Protein AF-A0A6J1W6B0-F1 (afdb_monomer_lite)

Sequence (214 aa):
LLCLLSGLITDTIGEVETYTDDLRSKFGPYTQELQERLVTEVSTLTGKLRNDMEETKGKLLQYSRDTQLVIDHNVDNVKSQFNLLLRKMKKRLNKDSEELRQKLRAYAEEMRTNAGEKVSSIRQNLEPYFSNVHEKGQQRIQALQQAIGEQSRMVHQQLSSRVQELQKQFQERLQEVKNAFDQAVDKLRQLVNPILEDIGVQAETGVEETNQEA

Secondary structure (DSSP, 8-state):
-HHHHHHHHHHHHHHHHHHHHHHHHHHTTT-HHHHHHHHHHHHHHHHHHHHHHHHHHHHHHHHHHHHHHHHHHHHHHHHHHHHHHHHHHHHHHHHHHHHHHHHHHHHHHHHHHHH-THHHHHHHHHHHHHHHHHHHHHHHHHHHHHHHHHHHHHHHHHHHHHHHHHHHHHHHHHHHHHHHHHHHHHHHHHHHHHHHHHHHHHHHHHHHHHHH--

Foldseek 3Di:
DVCVLVVLLVVLLVVLVVLLVVLLVVCVPPDPVVSVVSSVVSVVVSVVVSVVSVVVVVVLVVVLVVVVVVLVVVLVVVLVVLVVVLVVQLVCLVVVLVVVLVVLVVVLVVCCVPPNDVSVVVNVVCVVVSVVVSVVSVVVSVVVNVVSVVVSVVSVVVSVVVSVVVVVVSVVVSVVVSVVSVVVSVVVCVVVVVVVVVVVVVVVVVVVVVVVVD

InterPro domains:
  IPR000074 Apolipoprotein A/E [PF01442] (8-195)
  IPR050163 Apolipoprotein A1/A4/E [PTHR18976] (8-198)

pLDDT: mean 77.35, std 10.91, range [44.31, 93.69]

Organism: NCBI:txid8663

Structure (mmCIF, N/CA/C/O backbone):
data_AF-A0A6J1W6B0-F1
#
_entry.id   AF-A0A6J1W6B0-F1
#
loop_
_atom_site.group_PDB
_atom_site.id
_atom_site.type_symbol
_atom_site.label_atom_id
_atom_site.label_alt_id
_atom_site.label_comp_id
_atom_site.label_asym_id
_atom_site.label_entity_id
_atom_site.label_seq_id
_atom_site.pdbx_PDB_ins_code
_atom_site.Cartn_x
_atom_site.Cartn_y
_atom_site.Cartn_z
_atom_site.occupancy
_atom_site.B_iso_or_equiv
_atom_site.auth_seq_id
_atom_site.auth_comp_id
_atom_site.auth_asym_id
_atom_site.auth_atom_id
_atom_site.pdbx_PDB_model_num
ATOM 1 N N . LEU A 1 1 ? 4.947 -11.944 -10.096 1.00 58.91 1 LEU A N 1
ATOM 2 C CA . LEU A 1 1 ? 5.587 -10.612 -10.222 1.00 58.91 1 LEU A CA 1
ATOM 3 C C . LEU A 1 1 ? 7.004 -10.708 -10.781 1.00 58.91 1 LEU A C 1
ATOM 5 O O . LEU A 1 1 ? 7.215 -10.287 -11.906 1.00 58.91 1 LEU A O 1
ATOM 9 N N . LEU A 1 2 ? 7.945 -11.310 -10.042 1.00 66.44 2 LEU A N 1
ATOM 10 C CA . LEU A 1 2 ? 9.359 -11.425 -10.435 1.00 66.44 2 LEU A CA 1
ATOM 11 C C . LEU A 1 2 ? 9.553 -12.096 -11.802 1.00 66.44 2 LEU A C 1
ATOM 13 O O . LEU A 1 2 ? 10.259 -11.553 -12.644 1.00 66.44 2 LEU A O 1
ATOM 17 N N . CYS A 1 3 ? 8.864 -13.211 -12.056 1.00 69.81 3 CYS A N 1
ATOM 18 C CA . CYS A 1 3 ? 8.928 -13.908 -13.345 1.00 69.81 3 CYS A CA 1
ATOM 19 C C . CYS A 1 3 ? 8.335 -13.101 -14.506 1.00 69.81 3 CYS A C 1
ATOM 21 O O . CYS A 1 3 ? 8.812 -13.218 -15.621 1.00 69.81 3 CYS A O 1
ATOM 23 N N . LEU A 1 4 ? 7.324 -12.268 -14.243 1.00 71.19 4 LEU A N 1
ATOM 24 C CA . LEU A 1 4 ? 6.617 -11.503 -15.274 1.00 71.19 4 LEU A CA 1
ATOM 25 C C . LEU A 1 4 ? 7.475 -10.325 -15.752 1.00 71.19 4 LEU A C 1
ATOM 27 O O . LEU A 1 4 ? 7.652 -10.139 -16.947 1.00 71.19 4 LEU A O 1
ATOM 31 N N . LEU A 1 5 ? 8.084 -9.595 -14.810 1.00 71.81 5 LEU A N 1
ATOM 32 C CA . LEU A 1 5 ? 9.032 -8.523 -15.127 1.00 71.81 5 LEU A CA 1
ATOM 33 C C . LEU A 1 5 ? 10.323 -9.066 -15.744 1.00 71.81 5 LEU A C 1
ATOM 35 O O . LEU A 1 5 ? 10.833 -8.482 -16.689 1.00 71.81 5 LEU A O 1
ATOM 39 N N . SER A 1 6 ? 10.832 -10.195 -15.244 1.00 77.81 6 SER A N 1
ATOM 40 C CA . SER A 1 6 ? 12.036 -10.814 -15.815 1.00 77.81 6 SER A CA 1
ATOM 41 C C . SER A 1 6 ? 11.775 -11.373 -17.215 1.00 77.81 6 SER A C 1
ATOM 43 O O . SER A 1 6 ? 12.639 -11.247 -18.074 1.00 77.81 6 SER A O 1
ATOM 45 N N . GLY A 1 7 ? 10.585 -11.931 -17.467 1.00 80.00 7 GLY A N 1
ATOM 46 C CA . GLY A 1 7 ? 10.151 -12.340 -18.804 1.00 80.00 7 GLY A CA 1
ATOM 47 C C . GLY A 1 7 ? 10.105 -11.154 -19.763 1.00 80.00 7 GLY A C 1
ATOM 48 O O . GLY A 1 7 ? 10.752 -11.197 -20.793 1.00 80.00 7 GLY A O 1
ATOM 49 N N . LEU A 1 8 ? 9.478 -10.043 -19.365 1.00 73.25 8 LEU A N 1
ATOM 50 C CA . LEU A 1 8 ? 9.382 -8.852 -20.216 1.00 73.25 8 LEU A CA 1
ATOM 51 C C . LEU A 1 8 ? 10.750 -8.230 -20.548 1.00 73.25 8 LEU A C 1
ATOM 53 O O . LEU A 1 8 ? 10.975 -7.800 -21.676 1.00 73.25 8 LEU A O 1
ATOM 57 N N . ILE A 1 9 ? 11.669 -8.193 -19.576 1.00 77.12 9 ILE A N 1
ATOM 58 C CA . ILE A 1 9 ? 13.059 -7.763 -19.800 1.00 77.12 9 ILE A CA 1
ATOM 59 C C . ILE A 1 9 ? 13.757 -8.736 -20.754 1.00 77.12 9 ILE A C 1
ATOM 61 O O . ILE A 1 9 ? 14.428 -8.302 -21.684 1.00 77.12 9 ILE A O 1
ATOM 65 N N . THR A 1 10 ? 13.579 -10.044 -20.556 1.00 83.19 10 THR A N 1
ATOM 66 C CA . THR A 1 10 ? 14.165 -11.071 -21.430 1.00 83.19 10 THR A CA 1
ATOM 67 C C . THR A 1 10 ? 13.654 -10.936 -22.861 1.00 83.19 10 THR A C 1
ATOM 69 O O . THR A 1 10 ? 14.468 -10.921 -23.776 1.00 83.19 10 THR A O 1
ATOM 72 N N . ASP A 1 11 ? 12.347 -10.760 -23.049 1.00 77.56 11 ASP A N 1
ATOM 73 C CA . ASP A 1 11 ? 11.717 -10.602 -24.361 1.00 77.56 11 ASP A CA 1
ATOM 74 C C . ASP A 1 11 ? 12.210 -9.325 -25.053 1.00 77.56 11 ASP A C 1
ATOM 76 O O . ASP A 1 11 ? 12.654 -9.370 -26.198 1.00 77.56 11 ASP A O 1
ATOM 80 N N . THR A 1 12 ? 12.208 -8.196 -24.331 1.00 74.38 12 THR A N 1
ATOM 81 C CA . THR A 1 12 ? 12.655 -6.901 -24.869 1.00 74.38 12 THR A CA 1
ATOM 82 C C . THR A 1 12 ? 14.113 -6.967 -25.307 1.00 74.38 12 THR A C 1
ATOM 84 O O . THR A 1 12 ? 14.458 -6.487 -26.383 1.00 74.38 12 THR A O 1
ATOM 87 N N . ILE A 1 13 ? 14.987 -7.579 -24.500 1.00 80.12 13 ILE A N 1
ATOM 88 C CA . ILE A 1 13 ? 16.391 -7.687 -24.889 1.00 80.12 13 ILE A CA 1
ATOM 89 C C . ILE A 1 13 ? 16.613 -8.750 -25.976 1.00 80.12 13 ILE A C 1
ATOM 91 O O . ILE A 1 13 ? 17.444 -8.542 -26.853 1.00 80.12 13 ILE A O 1
ATOM 95 N N . GLY A 1 14 ? 15.868 -9.856 -25.973 1.00 77.31 14 GLY A N 1
ATOM 96 C CA . GLY A 1 14 ? 15.969 -10.874 -27.022 1.00 77.31 14 GLY A CA 1
ATOM 97 C C . GLY A 1 14 ? 15.610 -10.327 -28.406 1.00 77.31 14 GLY A C 1
ATOM 98 O O . GLY A 1 14 ? 16.260 -10.654 -29.399 1.00 77.31 14 GLY A O 1
ATOM 99 N N . GLU A 1 15 ? 14.627 -9.431 -28.482 1.00 72.19 15 GLU A N 1
ATOM 100 C CA . GLU A 1 15 ? 14.294 -8.726 -29.723 1.00 72.19 15 GLU A CA 1
ATOM 101 C C . GLU A 1 15 ? 15.417 -7.778 -30.155 1.00 72.19 15 GLU A C 1
ATOM 103 O O . GLU A 1 15 ? 15.843 -7.814 -31.308 1.00 72.19 15 GLU A O 1
ATOM 108 N N . VAL A 1 16 ? 15.970 -6.998 -29.220 1.00 72.00 16 VAL A N 1
ATOM 109 C CA . VAL A 1 16 ? 17.136 -6.129 -29.457 1.00 72.00 16 VAL A CA 1
ATOM 110 C C . VAL A 1 16 ? 18.343 -6.918 -29.991 1.00 72.00 16 VAL A C 1
ATOM 112 O O . VAL A 1 16 ? 19.005 -6.490 -30.942 1.00 72.00 16 VAL A O 1
ATOM 115 N N . GLU A 1 17 ? 18.621 -8.087 -29.415 1.00 75.88 17 GLU A N 1
ATOM 116 C CA . GLU A 1 17 ? 19.696 -8.986 -29.850 1.00 75.88 17 GLU A CA 1
ATOM 117 C C . GLU A 1 17 ? 19.422 -9.529 -31.264 1.00 75.88 17 GLU A C 1
ATOM 119 O O . GLU A 1 17 ? 20.293 -9.448 -32.130 1.00 75.88 17 GLU A O 1
ATOM 124 N N . THR A 1 18 ? 18.183 -9.941 -31.552 1.00 79.12 18 THR A N 1
ATOM 125 C CA . THR A 1 18 ? 17.764 -10.389 -32.895 1.00 79.12 18 THR A CA 1
ATOM 126 C C . THR A 1 18 ? 17.954 -9.292 -33.951 1.00 79.12 18 THR A C 1
ATOM 128 O O . THR A 1 18 ? 18.409 -9.560 -35.065 1.00 79.12 18 THR A O 1
ATOM 131 N N . TYR A 1 19 ? 17.651 -8.036 -33.613 1.00 66.75 19 TYR A N 1
ATOM 132 C CA . TYR A 1 19 ? 17.890 -6.903 -34.511 1.00 66.75 19 TYR A CA 1
ATOM 133 C C . TYR A 1 19 ? 19.378 -6.641 -34.744 1.00 66.75 19 TYR A C 1
ATOM 135 O O . TYR A 1 19 ? 19.779 -6.322 -35.864 1.00 66.75 19 TYR A O 1
ATOM 143 N N . THR A 1 20 ? 20.199 -6.797 -33.707 1.00 69.81 20 THR A N 1
ATOM 144 C CA . THR A 1 20 ? 21.658 -6.667 -33.813 1.00 69.81 20 THR A CA 1
ATOM 145 C C . THR A 1 20 ? 22.224 -7.693 -34.796 1.00 69.81 20 THR A C 1
ATOM 147 O O . THR A 1 20 ? 23.070 -7.353 -35.627 1.00 69.81 20 THR A O 1
ATOM 150 N N . ASP A 1 21 ? 21.707 -8.922 -34.761 1.00 75.19 21 ASP A N 1
ATOM 151 C CA . ASP A 1 21 ? 22.095 -9.992 -35.679 1.00 75.19 21 ASP A CA 1
ATOM 152 C C . ASP A 1 21 ? 21.640 -9.733 -37.129 1.00 75.19 21 ASP A C 1
ATOM 154 O O . ASP A 1 21 ? 22.422 -9.946 -38.060 1.00 75.19 21 ASP A O 1
ATOM 158 N N . ASP A 1 22 ? 20.428 -9.205 -37.351 1.00 72.12 22 ASP A N 1
ATOM 159 C CA . ASP A 1 22 ? 19.966 -8.816 -38.698 1.00 72.12 22 ASP A CA 1
ATOM 160 C C . ASP A 1 22 ? 20.831 -7.700 -39.300 1.00 72.12 22 ASP A C 1
ATOM 162 O O . ASP A 1 22 ? 21.234 -7.779 -40.465 1.00 72.12 22 ASP A O 1
ATOM 166 N N . LEU A 1 23 ? 21.171 -6.682 -38.501 1.00 69.62 23 LEU A N 1
ATOM 167 C CA . LEU A 1 23 ? 22.091 -5.628 -38.927 1.00 69.62 23 LEU A CA 1
ATOM 168 C C . LEU A 1 23 ? 23.453 -6.227 -39.283 1.00 69.62 23 LEU A C 1
ATOM 170 O O . LEU A 1 23 ? 23.964 -5.992 -40.379 1.00 69.62 23 LEU A O 1
ATOM 174 N N . ARG A 1 24 ? 24.011 -7.077 -38.414 1.00 70.38 24 ARG A N 1
ATOM 175 C CA . ARG A 1 24 ? 25.280 -7.763 -38.675 1.00 70.38 24 ARG A CA 1
ATOM 176 C C . ARG A 1 24 ? 25.256 -8.514 -40.006 1.00 70.38 24 ARG A C 1
ATOM 178 O O . ARG A 1 24 ? 26.213 -8.397 -40.769 1.00 70.38 24 ARG A O 1
ATOM 185 N N . SER A 1 25 ? 24.185 -9.246 -40.309 1.00 74.06 25 SER A N 1
ATOM 186 C CA . SER A 1 25 ? 24.068 -10.004 -41.559 1.00 74.06 25 SER A CA 1
ATOM 187 C C . SER A 1 25 ? 24.050 -9.107 -42.800 1.00 74.06 25 SER A C 1
ATOM 189 O O . SER A 1 25 ? 24.655 -9.462 -43.809 1.00 74.06 25 SER A O 1
ATOM 191 N N . LYS A 1 26 ? 23.375 -7.953 -42.746 1.00 67.38 26 LYS A N 1
ATOM 192 C CA . LYS A 1 26 ? 23.232 -7.044 -43.899 1.00 67.38 26 LYS A CA 1
ATOM 193 C C . LYS A 1 26 ? 24.498 -6.251 -44.216 1.00 67.38 26 LYS 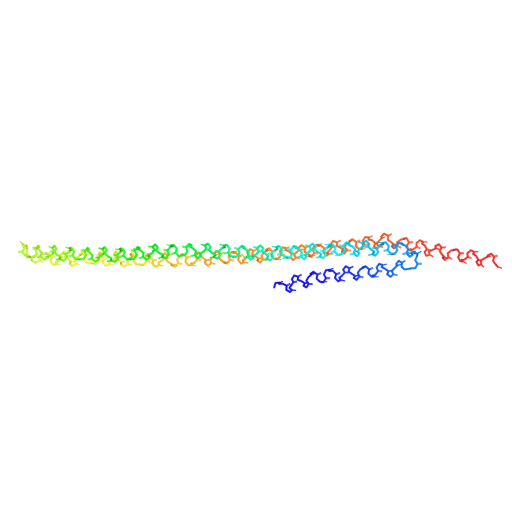A C 1
ATOM 195 O O . LYS A 1 26 ? 24.742 -5.943 -45.377 1.00 67.38 26 LYS A O 1
ATOM 200 N N . PHE A 1 27 ? 25.317 -5.955 -43.208 1.00 65.25 27 PHE A N 1
ATOM 201 C CA . PHE A 1 27 ? 26.563 -5.194 -43.376 1.00 65.25 27 PHE A CA 1
ATOM 202 C C . PHE A 1 27 ? 27.811 -6.046 -43.629 1.00 65.25 27 PHE A C 1
ATOM 204 O O . PHE A 1 27 ? 28.840 -5.505 -44.033 1.00 65.25 27 PHE A O 1
ATOM 211 N N . GLY A 1 28 ? 27.723 -7.364 -43.431 1.00 62.28 28 GLY A N 1
ATOM 212 C CA . GLY A 1 28 ? 28.822 -8.303 -43.678 1.00 62.28 28 GLY A CA 1
ATOM 213 C C . GLY A 1 28 ? 29.527 -8.205 -45.044 1.00 62.28 28 GLY A C 1
ATOM 214 O O . GLY A 1 28 ? 30.731 -8.444 -45.069 1.00 62.28 28 GLY A O 1
ATOM 215 N N . PRO A 1 29 ? 28.865 -7.837 -46.163 1.00 62.44 29 PRO A N 1
ATOM 216 C CA . PRO A 1 29 ? 29.524 -7.796 -47.473 1.00 62.44 29 PRO A CA 1
ATOM 217 C C . PRO A 1 29 ? 30.396 -6.560 -47.754 1.00 62.44 29 PRO A C 1
ATOM 219 O O . PRO A 1 29 ? 31.149 -6.590 -48.722 1.00 62.44 29 PRO A O 1
ATOM 222 N N . TYR A 1 30 ? 30.286 -5.469 -46.983 1.00 58.09 30 TYR A N 1
ATOM 223 C CA . TYR A 1 30 ? 30.731 -4.148 -47.465 1.00 58.09 30 TYR A CA 1
ATOM 224 C C . TYR A 1 30 ? 31.978 -3.594 -46.760 1.00 58.09 30 TYR A C 1
ATOM 226 O O . TYR A 1 30 ? 32.887 -3.135 -47.444 1.00 58.09 30 TYR A O 1
ATOM 234 N N . THR A 1 31 ? 32.071 -3.654 -45.421 1.00 65.44 31 THR A N 1
ATOM 235 C CA . THR A 1 31 ? 33.312 -3.358 -44.664 1.00 65.44 31 THR A CA 1
ATOM 236 C C . THR A 1 31 ? 33.291 -4.020 -43.280 1.00 65.44 31 THR A C 1
ATOM 238 O O . THR A 1 31 ? 32.356 -3.835 -42.498 1.00 65.44 31 THR A O 1
ATOM 241 N N . GLN A 1 32 ? 34.348 -4.762 -42.940 1.00 70.69 32 GLN A N 1
ATOM 242 C CA . GLN A 1 32 ? 34.455 -5.442 -41.643 1.00 70.69 32 GLN A CA 1
ATOM 243 C C . GLN A 1 32 ? 34.525 -4.443 -40.468 1.00 70.69 32 GLN A C 1
ATOM 245 O O . GLN A 1 32 ? 33.907 -4.663 -39.431 1.00 70.69 32 GLN A O 1
ATOM 250 N N . GLU A 1 33 ? 35.189 -3.297 -40.650 1.00 72.19 33 GLU A N 1
ATOM 251 C CA . GLU A 1 33 ? 35.359 -2.279 -39.603 1.00 72.19 33 GLU A CA 1
ATOM 252 C C . GLU A 1 33 ? 34.039 -1.587 -39.201 1.00 72.19 33 GLU A C 1
ATOM 254 O O . GLU A 1 33 ? 33.769 -1.424 -38.010 1.00 72.19 33 GLU A O 1
ATOM 259 N N . LEU A 1 34 ? 33.179 -1.200 -40.158 1.00 70.31 34 LEU A N 1
ATOM 260 C CA . LEU A 1 34 ? 31.875 -0.594 -39.833 1.00 70.31 34 LEU A CA 1
ATOM 261 C C . LEU A 1 34 ? 30.930 -1.614 -39.196 1.00 70.31 34 LEU A C 1
ATOM 263 O O . LEU A 1 34 ? 30.220 -1.275 -38.249 1.00 70.31 34 LEU A O 1
ATOM 267 N N . GLN A 1 35 ? 30.948 -2.860 -39.679 1.00 69.56 35 GLN A N 1
ATOM 268 C CA . GLN A 1 35 ? 30.173 -3.952 -39.096 1.00 69.56 35 GLN A CA 1
ATOM 269 C C . GLN A 1 35 ? 30.579 -4.194 -37.633 1.00 69.56 35 GLN A C 1
ATOM 271 O O . GLN A 1 35 ? 29.716 -4.242 -36.756 1.00 69.56 35 GLN A O 1
ATOM 276 N N . GLU A 1 36 ? 31.881 -4.301 -37.353 1.00 74.88 36 GLU A N 1
ATOM 277 C CA . GLU A 1 36 ? 32.407 -4.510 -36.000 1.00 74.88 36 GLU A CA 1
ATOM 278 C C . GLU A 1 36 ? 32.070 -3.341 -35.065 1.00 74.88 36 GLU A C 1
ATOM 280 O O . GLU A 1 36 ? 31.628 -3.563 -33.932 1.00 74.88 36 GLU A O 1
ATOM 285 N N . ARG A 1 37 ? 32.204 -2.093 -35.537 1.00 75.50 37 ARG A N 1
ATOM 286 C CA . ARG A 1 37 ? 31.861 -0.898 -34.749 1.00 75.50 37 ARG A CA 1
ATOM 287 C C . ARG A 1 37 ? 30.371 -0.822 -34.420 1.00 75.50 37 ARG A C 1
ATOM 289 O O . ARG A 1 37 ? 30.027 -0.620 -33.257 1.00 75.50 37 ARG A O 1
ATOM 296 N N . LEU A 1 38 ? 29.492 -1.036 -35.401 1.00 72.56 38 LEU A N 1
ATOM 297 C CA . LEU A 1 38 ? 28.040 -0.970 -35.210 1.00 72.56 38 LEU A CA 1
ATOM 298 C C . LEU A 1 38 ? 27.549 -2.044 -34.228 1.00 72.56 38 LEU A C 1
ATOM 300 O O . LEU A 1 38 ? 26.811 -1.744 -33.291 1.00 72.56 38 LEU A O 1
ATOM 304 N N . VAL A 1 39 ? 28.001 -3.290 -34.406 1.00 73.44 39 VAL A N 1
ATOM 305 C CA . VAL A 1 39 ? 27.653 -4.406 -33.511 1.00 73.44 39 VAL A CA 1
ATOM 306 C C . VAL A 1 39 ? 28.126 -4.124 -32.083 1.00 73.44 39 VAL A C 1
ATOM 308 O O . VAL A 1 39 ? 27.382 -4.354 -31.129 1.00 73.44 39 VAL A O 1
ATOM 311 N N . THR A 1 40 ? 29.332 -3.571 -31.925 1.00 79.75 40 THR A N 1
ATOM 312 C CA . THR A 1 40 ? 29.890 -3.220 -30.610 1.00 79.75 40 THR A CA 1
ATOM 313 C C . THR A 1 40 ? 29.081 -2.123 -29.915 1.00 79.75 40 THR A C 1
ATOM 315 O O . THR A 1 40 ? 28.775 -2.240 -28.723 1.00 79.75 40 THR A O 1
ATOM 318 N N . GLU A 1 41 ? 28.698 -1.065 -30.633 1.00 74.06 41 GLU A N 1
ATOM 319 C CA . GLU A 1 41 ? 27.904 0.036 -30.075 1.00 74.06 41 GLU A CA 1
ATOM 320 C C . GLU A 1 41 ? 26.497 -0.424 -29.666 1.00 74.06 41 GLU A C 1
ATOM 322 O O . GLU A 1 41 ? 26.064 -0.149 -28.542 1.00 74.06 41 GLU A O 1
ATOM 327 N N . VAL A 1 42 ? 25.812 -1.194 -30.519 1.00 72.06 42 VAL A N 1
ATOM 328 C CA . VAL A 1 42 ? 24.471 -1.720 -30.219 1.00 72.06 42 VAL A CA 1
ATOM 329 C C . VAL A 1 42 ? 24.519 -2.708 -29.053 1.00 72.06 42 VAL A C 1
ATOM 331 O O . VAL A 1 42 ? 23.710 -2.601 -28.131 1.00 72.06 42 VAL A O 1
ATOM 334 N N . SER A 1 43 ? 25.502 -3.613 -29.015 1.00 75.12 43 SER A N 1
ATO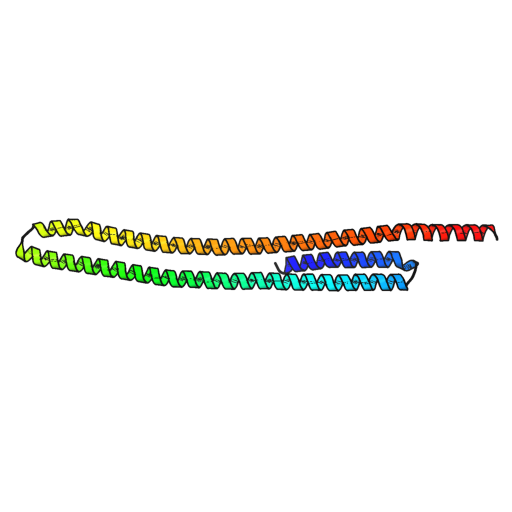M 335 C CA . SER A 1 43 ? 25.683 -4.547 -27.895 1.00 75.12 43 SER A CA 1
ATOM 336 C C . SER A 1 43 ? 25.948 -3.814 -26.572 1.00 75.12 43 SER A C 1
ATOM 338 O O . SER A 1 43 ? 25.354 -4.139 -25.541 1.00 75.12 43 SER A O 1
ATOM 340 N N . THR A 1 44 ? 26.753 -2.746 -26.603 1.00 78.50 44 THR A N 1
ATOM 341 C CA . THR A 1 44 ? 27.016 -1.905 -25.425 1.00 78.50 44 THR A CA 1
ATOM 342 C C . THR A 1 44 ? 25.746 -1.211 -24.923 1.00 78.50 44 THR A C 1
ATOM 344 O O . THR A 1 44 ? 25.481 -1.204 -23.718 1.00 78.50 44 THR A O 1
ATOM 347 N N . LEU A 1 45 ? 24.942 -0.637 -25.825 1.00 74.38 45 LEU A N 1
ATOM 348 C CA . LEU A 1 45 ? 23.669 0.005 -25.474 1.00 74.38 45 LEU A CA 1
ATOM 349 C C . LEU A 1 45 ? 22.652 -1.006 -24.933 1.00 74.38 45 LEU A C 1
ATOM 351 O O . LEU A 1 45 ? 21.984 -0.728 -23.940 1.00 74.38 45 LEU A O 1
ATOM 355 N N . THR A 1 46 ? 22.603 -2.198 -25.523 1.00 73.94 46 THR A N 1
ATOM 356 C CA . THR A 1 46 ? 21.761 -3.318 -25.078 1.00 73.94 46 THR A CA 1
ATOM 357 C C . THR A 1 46 ? 22.117 -3.757 -23.659 1.00 73.94 46 THR A C 1
ATOM 359 O O . THR A 1 46 ? 21.237 -3.947 -22.819 1.00 73.94 46 THR A O 1
ATOM 362 N N . GLY A 1 47 ? 23.414 -3.866 -23.357 1.00 77.00 47 GLY A N 1
ATOM 363 C CA . GLY A 1 47 ? 23.901 -4.184 -22.016 1.00 77.00 47 GLY A CA 1
ATOM 364 C C . GLY A 1 47 ? 23.527 -3.120 -20.980 1.00 77.00 47 GLY A C 1
ATOM 365 O O . GLY A 1 47 ? 23.056 -3.461 -19.895 1.00 77.00 47 GLY A O 1
ATOM 366 N N . LYS A 1 48 ? 23.676 -1.832 -21.322 1.00 78.62 48 LYS A N 1
ATOM 367 C CA . LYS A 1 48 ? 23.243 -0.721 -20.455 1.00 78.62 48 LYS A CA 1
ATOM 368 C C . LYS A 1 48 ? 21.737 -0.757 -20.205 1.00 78.62 48 LYS A C 1
ATOM 370 O O . LYS A 1 48 ? 21.318 -0.701 -19.056 1.00 78.62 48 LYS A O 1
ATOM 375 N N . LEU A 1 49 ? 20.944 -0.948 -21.258 1.00 77.94 49 LEU A N 1
ATOM 376 C CA . LEU A 1 49 ? 19.489 -1.026 -21.165 1.00 77.94 49 LEU A CA 1
ATOM 377 C C . LEU A 1 49 ? 19.032 -2.165 -20.247 1.00 77.94 49 LEU A C 1
ATOM 379 O O . LEU A 1 49 ? 18.200 -1.958 -19.365 1.00 77.94 49 LEU A O 1
ATOM 383 N N . ARG A 1 50 ? 19.612 -3.359 -20.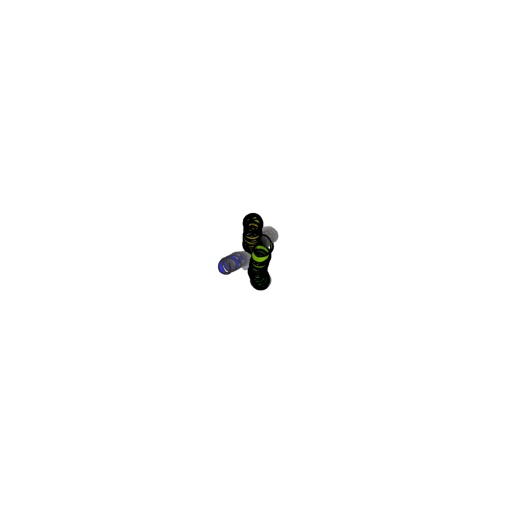422 1.00 80.50 50 ARG A N 1
ATOM 384 C CA . ARG A 1 50 ? 19.348 -4.522 -19.567 1.00 80.50 50 ARG A CA 1
ATOM 385 C C . ARG A 1 50 ? 19.651 -4.208 -18.099 1.00 80.50 50 ARG A C 1
ATOM 387 O O . ARG A 1 50 ? 18.829 -4.509 -17.237 1.00 80.50 50 ARG A O 1
ATOM 394 N N . ASN A 1 51 ? 20.797 -3.587 -17.819 1.00 85.31 51 ASN A N 1
ATOM 395 C CA . ASN A 1 51 ? 21.181 -3.215 -16.456 1.00 85.31 51 ASN A CA 1
ATOM 396 C C . ASN A 1 51 ? 20.216 -2.195 -15.838 1.00 85.31 51 ASN A C 1
ATOM 398 O O . ASN A 1 51 ? 19.763 -2.407 -14.716 1.00 85.31 51 ASN A O 1
ATOM 402 N N . ASP A 1 52 ? 19.850 -1.142 -16.570 1.00 80.19 52 ASP A N 1
ATOM 403 C CA . ASP A 1 52 ? 18.938 -0.101 -16.081 1.00 80.19 52 ASP A CA 1
ATOM 404 C C . ASP A 1 52 ? 17.537 -0.668 -15.783 1.00 80.19 52 ASP A C 1
ATOM 406 O O . ASP A 1 52 ? 16.902 -0.323 -14.776 1.00 80.19 52 ASP A O 1
ATOM 410 N N . MET A 1 53 ? 17.053 -1.586 -16.629 1.00 80.75 53 MET A N 1
ATOM 411 C CA . MET A 1 53 ? 15.788 -2.294 -16.414 1.00 80.75 53 MET A CA 1
ATOM 412 C C . MET A 1 53 ? 15.834 -3.200 -15.179 1.00 80.75 53 MET A C 1
ATOM 414 O O . M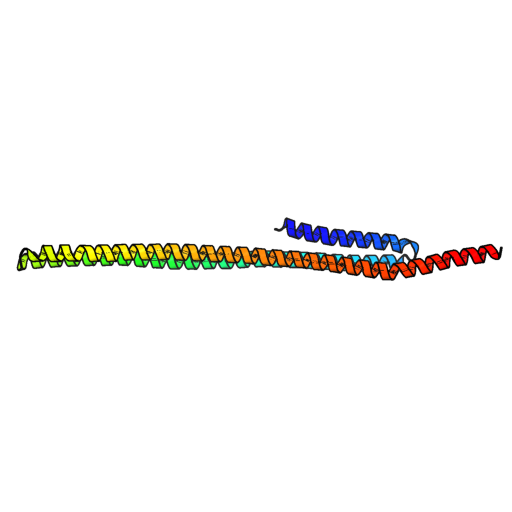ET A 1 53 ? 14.892 -3.200 -14.381 1.00 80.75 53 MET A O 1
ATOM 418 N N . GLU A 1 54 ? 16.920 -3.953 -14.996 1.00 85.38 54 GLU A N 1
ATOM 419 C CA . GLU A 1 54 ? 17.118 -4.824 -13.833 1.00 85.38 54 GLU A CA 1
ATOM 420 C C . GLU A 1 54 ? 17.260 -4.022 -12.529 1.00 85.38 54 GLU A C 1
ATOM 422 O O . GLU A 1 54 ? 16.642 -4.371 -11.518 1.00 85.38 54 GLU A O 1
ATOM 427 N N . GLU A 1 55 ? 17.981 -2.898 -12.551 1.00 87.75 55 GLU A N 1
ATOM 428 C CA . GLU A 1 55 ? 18.092 -1.990 -11.407 1.00 87.75 55 GLU A CA 1
ATOM 429 C C . GLU A 1 55 ? 16.729 -1.387 -11.043 1.00 87.75 55 GLU A C 1
ATOM 431 O O . GLU A 1 55 ? 16.329 -1.388 -9.874 1.00 87.75 55 GLU A O 1
ATOM 436 N N . THR A 1 56 ? 15.974 -0.915 -12.039 1.00 82.62 56 THR A N 1
ATOM 437 C CA . THR A 1 56 ? 14.642 -0.333 -11.823 1.00 82.62 56 THR A CA 1
ATOM 438 C C . THR A 1 56 ? 13.659 -1.375 -11.293 1.00 82.62 56 THR A C 1
ATOM 440 O O . THR A 1 56 ? 12.919 -1.091 -10.346 1.00 82.62 56 THR A O 1
ATOM 443 N N . LYS A 1 57 ? 13.700 -2.609 -11.817 1.00 83.75 57 LYS A N 1
ATOM 444 C CA . LYS A 1 57 ? 12.953 -3.750 -11.264 1.00 83.75 57 LYS A CA 1
ATOM 445 C C . LYS A 1 57 ? 13.304 -3.962 -9.791 1.00 83.75 57 LYS A C 1
ATOM 447 O O . LYS A 1 57 ? 12.402 -4.109 -8.965 1.00 83.75 57 LYS A O 1
ATOM 452 N N . GLY A 1 58 ? 14.595 -3.958 -9.454 1.00 86.31 58 GLY A N 1
ATOM 453 C CA . GLY A 1 58 ? 15.085 -4.096 -8.082 1.00 86.31 58 GLY A CA 1
ATOM 454 C C . GLY A 1 58 ? 14.533 -3.019 -7.147 1.00 86.31 58 GLY A C 1
ATOM 455 O O . GLY A 1 58 ? 13.938 -3.345 -6.117 1.00 86.31 58 GLY A O 1
ATOM 456 N N . LYS A 1 59 ? 14.644 -1.745 -7.542 1.00 87.00 59 LYS A N 1
ATOM 457 C CA . LYS A 1 59 ? 14.118 -0.599 -6.778 1.00 87.00 59 LYS A CA 1
ATOM 458 C C . LYS A 1 59 ? 12.606 -0.681 -6.586 1.00 87.00 59 LYS A C 1
ATOM 460 O O . LYS A 1 59 ? 12.124 -0.470 -5.477 1.00 87.00 59 LYS A O 1
ATOM 465 N N . LEU A 1 60 ? 11.853 -1.034 -7.628 1.00 83.62 60 LEU A N 1
ATOM 466 C CA . LEU A 1 60 ? 10.397 -1.169 -7.552 1.00 83.62 60 LEU A CA 1
ATOM 467 C C . LEU A 1 60 ? 9.976 -2.264 -6.560 1.00 83.62 60 LEU A C 1
ATOM 469 O O . LEU A 1 60 ? 9.082 -2.054 -5.737 1.00 83.62 60 LEU A O 1
ATOM 473 N N . LEU A 1 61 ? 10.646 -3.421 -6.603 1.00 85.31 61 LEU A N 1
ATOM 474 C CA . LEU A 1 61 ? 10.393 -4.524 -5.673 1.00 85.31 61 LEU A CA 1
ATOM 475 C C . LEU A 1 61 ? 10.733 -4.143 -4.231 1.00 85.31 61 LEU A C 1
ATOM 477 O O . LEU A 1 61 ? 9.976 -4.479 -3.316 1.00 85.31 61 LEU A O 1
ATOM 481 N N . GLN A 1 62 ? 11.848 -3.441 -4.029 1.00 88.56 62 GLN A N 1
ATOM 482 C CA . GLN A 1 62 ? 12.246 -2.955 -2.716 1.00 88.56 62 GLN A CA 1
ATOM 483 C C . GLN A 1 62 ? 11.233 -1.939 -2.176 1.00 88.56 62 GLN A C 1
ATOM 485 O O . GLN A 1 62 ? 10.700 -2.145 -1.090 1.00 88.56 62 GLN A O 1
ATOM 490 N N . TYR A 1 63 ? 10.879 -0.908 -2.947 1.00 83.44 63 TYR A N 1
ATOM 491 C CA . TYR A 1 63 ? 9.912 0.103 -2.514 1.00 83.44 63 TYR A CA 1
ATOM 492 C C . TYR A 1 63 ? 8.540 -0.483 -2.194 1.00 83.44 63 TYR A C 1
ATOM 494 O O . TYR A 1 63 ? 7.926 -0.098 -1.197 1.00 83.44 63 TYR A O 1
ATOM 502 N N . SER A 1 64 ? 8.066 -1.435 -3.001 1.00 83.44 64 SER A N 1
ATOM 503 C CA . SER A 1 64 ? 6.814 -2.138 -2.720 1.00 83.44 64 SER A CA 1
ATOM 504 C C . SER A 1 64 ? 6.875 -2.874 -1.381 1.00 83.44 64 SER A C 1
ATOM 506 O O . SER A 1 64 ? 5.913 -2.821 -0.616 1.00 83.44 64 SER A O 1
ATOM 508 N N . ARG A 1 65 ? 7.993 -3.549 -1.088 1.00 87.88 65 ARG A N 1
ATOM 509 C CA . ARG A 1 65 ? 8.183 -4.298 0.159 1.00 87.88 65 ARG A CA 1
ATOM 510 C C . ARG A 1 65 ? 8.299 -3.370 1.365 1.00 87.88 65 ARG A C 1
ATOM 512 O O . ARG A 1 65 ? 7.617 -3.592 2.360 1.00 87.88 65 ARG A O 1
ATOM 519 N N . ASP A 1 66 ? 9.116 -2.330 1.265 1.00 88.50 66 ASP A N 1
ATOM 520 C CA . ASP A 1 66 ? 9.358 -1.387 2.357 1.00 88.50 66 ASP A CA 1
ATOM 521 C C . ASP A 1 66 ? 8.071 -0.631 2.716 1.00 88.50 66 ASP A C 1
ATOM 523 O O . ASP A 1 66 ? 7.720 -0.509 3.889 1.00 88.50 66 ASP A O 1
ATOM 527 N N . THR A 1 67 ? 7.303 -0.206 1.707 1.00 84.94 67 THR A N 1
ATOM 528 C CA . THR A 1 67 ? 6.005 0.454 1.918 1.00 84.94 67 THR A CA 1
ATOM 529 C C . THR A 1 67 ? 5.008 -0.480 2.602 1.00 84.94 67 THR A C 1
ATOM 531 O O . THR A 1 67 ? 4.298 -0.060 3.518 1.00 84.94 67 THR A O 1
ATOM 534 N N . GLN A 1 68 ? 4.970 -1.751 2.193 1.00 86.31 68 GLN A N 1
ATOM 535 C CA . GLN A 1 68 ? 4.125 -2.759 2.827 1.00 86.31 68 GLN A CA 1
ATOM 536 C C . GLN A 1 68 ? 4.501 -2.969 4.294 1.00 86.31 68 GLN A C 1
ATOM 538 O O . GLN A 1 68 ? 3.629 -2.885 5.153 1.00 86.31 68 GLN A O 1
ATOM 543 N N . LEU A 1 69 ? 5.791 -3.120 4.599 1.00 91.00 69 LEU A N 1
ATOM 544 C CA . LEU A 1 69 ? 6.273 -3.277 5.973 1.00 91.00 69 LEU A CA 1
ATOM 545 C C . LEU A 1 69 ? 5.920 -2.078 6.864 1.00 91.00 69 LEU A C 1
ATOM 547 O O . LEU A 1 69 ? 5.448 -2.263 7.986 1.00 91.00 69 LEU A O 1
ATOM 551 N N . VAL A 1 70 ? 6.123 -0.850 6.374 1.00 89.00 70 VAL A N 1
ATOM 552 C CA . VAL A 1 70 ? 5.804 0.372 7.131 1.00 89.00 70 VAL A CA 1
ATOM 553 C C . VAL A 1 70 ? 4.306 0.464 7.423 1.00 89.00 70 VAL A C 1
ATOM 555 O O . VAL A 1 70 ? 3.914 0.820 8.538 1.00 89.00 70 VAL A O 1
ATOM 558 N N . ILE A 1 71 ? 3.455 0.144 6.446 1.00 88.50 71 ILE A N 1
ATOM 559 C CA . ILE A 1 71 ? 2.002 0.189 6.629 1.00 88.50 71 ILE A CA 1
ATOM 560 C C . ILE A 1 71 ? 1.530 -0.911 7.571 1.00 88.50 71 ILE A C 1
ATOM 562 O O . ILE A 1 71 ? 0.768 -0.601 8.484 1.00 88.50 71 ILE A O 1
ATOM 566 N N . ASP A 1 72 ? 2.000 -2.146 7.400 1.00 88.94 72 ASP A N 1
ATOM 567 C CA . ASP A 1 72 ? 1.645 -3.269 8.270 1.00 88.94 72 ASP A CA 1
ATOM 568 C C . ASP A 1 72 ? 1.990 -2.935 9.729 1.00 88.94 72 ASP A C 1
ATOM 570 O O . ASP A 1 72 ? 1.128 -2.991 10.608 1.00 88.94 72 ASP A O 1
ATOM 574 N N . HIS A 1 73 ? 3.208 -2.439 9.971 1.00 91.06 73 HIS A N 1
ATOM 575 C CA . HIS A 1 73 ? 3.640 -2.007 11.298 1.00 91.06 73 HIS A CA 1
ATOM 576 C C . HIS A 1 73 ? 2.766 -0.879 11.873 1.00 91.06 73 HIS A C 1
ATOM 578 O O . HIS A 1 73 ? 2.348 -0.931 13.033 1.00 91.06 73 HIS A O 1
ATOM 584 N N . ASN A 1 74 ? 2.467 0.155 11.083 1.00 88.38 74 ASN A N 1
ATOM 585 C CA . ASN A 1 74 ? 1.671 1.292 11.549 1.00 88.38 74 ASN A CA 1
ATOM 586 C C . ASN A 1 74 ? 0.220 0.901 11.845 1.00 88.38 74 ASN A C 1
ATOM 588 O O . ASN A 1 74 ? -0.335 1.316 12.866 1.00 88.38 74 ASN A O 1
ATOM 592 N N . VAL A 1 75 ? -0.386 0.089 10.979 1.00 91.50 75 VAL A N 1
ATOM 593 C CA . VAL A 1 75 ? -1.736 -0.447 11.162 1.00 91.50 75 VAL A CA 1
ATOM 594 C C . VAL A 1 75 ? -1.806 -1.287 12.433 1.00 91.50 75 VAL A C 1
ATOM 596 O O . VAL A 1 75 ? -2.728 -1.103 13.234 1.00 91.50 75 VAL A O 1
ATOM 599 N N . ASP A 1 76 ? -0.834 -2.168 12.653 1.00 91.50 76 ASP A N 1
ATOM 600 C CA . ASP A 1 76 ? -0.797 -3.019 13.839 1.00 91.50 76 ASP A CA 1
ATOM 601 C C . ASP A 1 76 ? -0.579 -2.212 15.119 1.00 91.50 76 ASP A C 1
ATOM 603 O O . ASP A 1 76 ? -1.267 -2.443 16.119 1.00 91.50 76 ASP A O 1
ATOM 607 N N . ASN A 1 77 ? 0.292 -1.201 15.088 1.00 92.25 77 ASN A N 1
ATOM 608 C CA . ASN A 1 77 ? 0.484 -0.301 16.221 1.00 92.25 77 ASN A CA 1
ATOM 609 C C . ASN A 1 77 ? -0.810 0.463 16.560 1.00 92.25 77 ASN A C 1
ATOM 611 O O . ASN A 1 77 ? -1.240 0.468 17.716 1.00 92.25 77 ASN A O 1
ATOM 615 N N . VAL A 1 78 ? -1.486 1.047 15.563 1.00 89.81 78 VAL A N 1
ATOM 616 C CA . VAL A 1 78 ? -2.763 1.757 15.764 1.00 89.81 78 VAL A CA 1
ATOM 617 C C . VAL A 1 78 ? -3.833 0.816 16.319 1.00 89.81 78 VAL A C 1
ATOM 619 O O . VAL A 1 78 ? -4.478 1.147 17.317 1.00 89.81 78 VAL A O 1
ATOM 622 N N . LYS A 1 79 ? -3.995 -0.379 15.736 1.00 90.00 79 LYS A N 1
ATOM 623 C CA . LYS A 1 79 ? -4.925 -1.399 16.248 1.00 90.00 79 LYS A CA 1
ATOM 624 C C . LYS A 1 79 ? -4.621 -1.761 17.695 1.00 90.00 79 LYS A C 1
ATOM 626 O O . LYS A 1 79 ? -5.541 -1.836 18.506 1.00 90.00 79 LYS A O 1
ATOM 631 N N . SER A 1 80 ? -3.354 -1.995 18.022 1.00 92.50 80 SER A N 1
ATOM 632 C CA . SER A 1 80 ? -2.921 -2.391 19.363 1.00 92.50 80 SER A CA 1
ATOM 633 C C . SER A 1 80 ? -3.241 -1.311 20.399 1.00 92.50 80 SER A C 1
ATOM 635 O O . SER A 1 80 ? -3.905 -1.589 21.405 1.00 92.50 80 SER A O 1
ATOM 637 N N . GLN A 1 81 ? -2.868 -0.057 20.118 1.00 91.50 81 GLN A N 1
ATOM 638 C CA . GLN A 1 81 ? -3.165 1.083 20.988 1.00 91.50 81 GLN A CA 1
ATOM 639 C C . GLN A 1 81 ? -4.673 1.270 21.175 1.00 91.50 81 GLN A C 1
ATOM 641 O O . GLN A 1 81 ? -5.157 1.433 22.299 1.00 91.50 81 GLN A O 1
ATOM 646 N N . PHE A 1 82 ? -5.443 1.179 20.091 1.00 91.44 82 PHE A N 1
ATOM 647 C CA . PHE A 1 82 ? -6.890 1.339 20.149 1.00 91.44 82 PHE A CA 1
ATOM 648 C C . PHE A 1 82 ? -7.564 0.207 20.932 1.00 91.44 82 PHE A C 1
ATOM 650 O O . PHE A 1 82 ? -8.386 0.464 21.810 1.00 91.44 82 PHE A O 1
ATOM 657 N N . ASN A 1 83 ? -7.158 -1.044 20.708 1.00 90.25 83 ASN A N 1
ATOM 658 C CA . ASN A 1 83 ? -7.649 -2.194 21.467 1.00 90.25 83 ASN A CA 1
ATOM 659 C C . ASN A 1 83 ? -7.341 -2.064 22.964 1.00 90.25 83 ASN A C 1
ATOM 661 O O . ASN A 1 83 ? -8.186 -2.393 23.803 1.00 90.25 83 ASN A O 1
ATOM 665 N N . LEU A 1 84 ? -6.164 -1.543 23.324 1.00 93.31 84 LEU A N 1
ATOM 666 C CA . LEU A 1 84 ? -5.822 -1.252 24.714 1.00 93.31 84 LEU A CA 1
ATOM 667 C C . LEU A 1 84 ? -6.764 -0.198 25.319 1.00 93.31 84 LEU A C 1
ATOM 669 O O . LEU A 1 84 ? -7.254 -0.387 26.437 1.00 93.31 84 LEU A O 1
ATOM 673 N N . LEU A 1 85 ? -7.045 0.888 24.591 1.00 90.62 85 LEU A N 1
ATOM 674 C CA . LEU A 1 85 ? -7.975 1.938 25.019 1.00 90.62 85 LEU A CA 1
ATOM 675 C C . LEU A 1 85 ? -9.406 1.407 25.173 1.00 90.62 85 LEU A C 1
ATOM 677 O O . LEU A 1 85 ? -10.010 1.599 26.231 1.00 90.62 85 LEU A O 1
ATOM 681 N N . LEU A 1 86 ? -9.920 0.665 24.189 1.00 89.31 86 LEU A N 1
ATOM 682 C CA . LEU A 1 86 ? -11.245 0.042 24.256 1.00 89.31 86 LEU A CA 1
ATOM 683 C C . LEU A 1 86 ? -11.355 -0.924 25.440 1.00 89.31 86 LEU A C 1
ATOM 685 O O . LEU A 1 86 ? -12.354 -0.920 26.162 1.00 89.31 86 LEU A O 1
ATOM 689 N N . ARG A 1 87 ? -10.306 -1.711 25.712 1.00 91.81 87 ARG A N 1
ATOM 690 C CA . ARG A 1 87 ? -10.262 -2.603 26.879 1.00 91.81 87 ARG A CA 1
ATOM 691 C C . ARG A 1 87 ? -10.310 -1.820 28.191 1.00 91.81 87 ARG A C 1
ATOM 693 O O . ARG A 1 87 ? -11.005 -2.243 29.116 1.00 91.81 87 ARG A O 1
ATOM 700 N N . LYS A 1 88 ? -9.604 -0.686 28.288 1.00 91.25 88 LYS A N 1
ATOM 701 C CA . LYS A 1 88 ? -9.668 0.211 29.456 1.00 91.25 88 LYS A CA 1
ATOM 702 C C . LYS A 1 88 ? -11.067 0.811 29.623 1.00 91.25 88 LYS A C 1
ATOM 704 O O . LYS A 1 88 ? -11.592 0.781 30.734 1.00 91.25 88 LYS A O 1
ATOM 709 N N . MET A 1 89 ? -11.692 1.284 28.543 1.00 84.06 89 MET A N 1
ATOM 710 C CA . MET A 1 89 ? -13.062 1.813 28.571 1.00 84.06 89 MET A CA 1
ATOM 711 C C . MET A 1 89 ? -14.069 0.756 29.017 1.00 84.06 89 MET A C 1
ATOM 713 O O . MET A 1 89 ? -14.857 1.019 29.918 1.00 84.06 89 MET A O 1
ATOM 717 N N . LYS A 1 90 ? -13.993 -0.463 28.468 1.00 85.38 90 LYS A N 1
ATOM 718 C CA . LYS A 1 90 ? -14.863 -1.579 28.862 1.00 85.38 90 LYS A CA 1
ATOM 719 C C . LYS A 1 90 ? -14.717 -1.913 30.347 1.00 85.38 90 LYS A C 1
ATOM 721 O O . LYS A 1 90 ? -15.713 -2.070 31.044 1.00 85.38 90 LYS A O 1
ATOM 726 N N . LYS A 1 91 ? -13.479 -1.980 30.852 1.00 91.62 91 LYS A N 1
ATOM 727 C CA . LYS A 1 91 ? -13.218 -2.215 32.282 1.00 91.62 91 LYS A CA 1
ATOM 728 C C . LYS A 1 91 ? -13.813 -1.116 33.165 1.00 91.62 91 LYS A C 1
ATOM 730 O O . LYS A 1 91 ? -14.446 -1.446 34.162 1.00 91.62 91 LYS A O 1
ATOM 735 N N . ARG A 1 92 ? -13.626 0.160 32.805 1.00 83.06 92 ARG A N 1
ATOM 736 C CA . ARG A 1 92 ? -14.189 1.298 33.553 1.00 83.06 92 ARG A CA 1
ATOM 737 C C . ARG A 1 92 ? -15.711 1.295 33.527 1.00 83.06 92 ARG A C 1
ATOM 739 O O . ARG A 1 92 ? -16.311 1.348 34.584 1.00 83.06 92 ARG A O 1
ATOM 746 N N . LEU A 1 93 ? -16.321 1.118 32.357 1.00 84.25 93 LEU A N 1
ATOM 747 C CA . LEU A 1 93 ? -17.776 1.043 32.219 1.00 84.25 93 LEU A CA 1
ATOM 748 C C . LEU A 1 93 ? -18.379 -0.061 33.099 1.00 84.25 93 LEU A C 1
ATOM 750 O O . LEU A 1 93 ? -19.393 0.157 33.755 1.00 84.25 93 LEU A O 1
ATOM 754 N N . ASN A 1 94 ? -17.746 -1.237 33.136 1.00 83.12 94 ASN A N 1
ATOM 755 C CA . ASN A 1 94 ? -18.192 -2.336 33.989 1.00 83.12 94 ASN A CA 1
ATOM 756 C C . ASN A 1 94 ? -18.055 -1.994 35.477 1.00 83.12 94 ASN A C 1
ATOM 758 O O . ASN A 1 94 ? -18.987 -2.229 36.241 1.00 83.12 94 ASN A O 1
ATOM 762 N N . LYS A 1 95 ? -16.910 -1.430 35.879 1.00 88.25 95 LYS A N 1
ATOM 763 C CA . LYS A 1 95 ? -16.650 -1.033 37.265 1.00 88.25 95 LYS A CA 1
ATOM 764 C C . LYS A 1 95 ? -17.627 0.051 37.729 1.00 88.25 95 LYS A C 1
ATOM 766 O O . LYS A 1 95 ? -18.294 -0.140 38.735 1.00 88.25 95 LYS A O 1
ATOM 771 N N . ASP A 1 96 ? -17.752 1.135 36.971 1.00 78.12 96 ASP A N 1
ATOM 772 C CA . ASP A 1 96 ? -18.591 2.286 37.314 1.00 78.12 96 ASP A CA 1
ATOM 773 C C . ASP A 1 96 ? -20.077 1.880 37.369 1.00 78.12 96 ASP A C 1
ATOM 775 O O . ASP A 1 96 ? -20.813 2.306 38.259 1.00 78.12 96 ASP A O 1
ATOM 779 N N . SER A 1 97 ? -20.514 0.997 36.460 1.00 79.12 97 SER A N 1
ATOM 780 C CA . SER A 1 97 ? -21.872 0.442 36.473 1.00 79.12 97 SER A CA 1
ATOM 781 C C . SER A 1 97 ? -22.146 -0.404 37.718 1.00 79.12 97 SER A C 1
ATOM 783 O O . SER A 1 97 ? -23.245 -0.336 38.268 1.00 79.12 97 SER A O 1
ATOM 785 N N . GLU A 1 98 ? -21.179 -1.208 38.160 1.00 86.25 98 GLU A N 1
ATOM 786 C CA . GLU A 1 98 ? -21.323 -2.043 39.354 1.00 86.25 98 GLU A CA 1
ATOM 787 C C . GLU A 1 98 ? -21.269 -1.201 40.638 1.00 86.25 98 GLU A C 1
ATOM 789 O O . GLU A 1 98 ? -22.119 -1.362 41.511 1.00 86.25 98 GLU A O 1
ATOM 794 N N . GLU A 1 99 ? -20.349 -0.236 40.735 1.00 84.50 99 GLU A N 1
ATOM 795 C CA . GLU A 1 99 ? -20.274 0.696 41.869 1.00 84.50 99 GLU A CA 1
ATOM 796 C C . GLU A 1 99 ? -21.570 1.497 42.038 1.00 84.50 99 GLU A C 1
ATOM 798 O O . GLU A 1 99 ? -22.070 1.664 43.153 1.00 84.50 99 GLU A O 1
ATOM 803 N N . LEU A 1 100 ? -22.149 1.974 40.934 1.00 80.75 100 LEU A N 1
ATOM 804 C CA . LEU A 1 100 ? -23.416 2.697 40.963 1.00 80.75 100 LEU A CA 1
ATOM 805 C C . LEU A 1 100 ? -24.569 1.795 41.418 1.00 80.75 100 LEU A C 1
ATOM 807 O O . LEU A 1 100 ? -25.380 2.202 42.253 1.00 80.75 100 LEU A O 1
ATOM 811 N N . ARG A 1 101 ? -24.601 0.544 40.940 1.00 81.12 101 ARG A N 1
ATOM 812 C CA . ARG A 1 101 ? -25.574 -0.464 41.378 1.00 81.12 101 ARG A CA 1
ATOM 813 C C . ARG A 1 101 ? -25.456 -0.753 42.875 1.00 81.12 101 ARG A C 1
ATOM 815 O O . ARG A 1 101 ? -26.476 -0.856 43.554 1.00 81.12 101 ARG A O 1
ATOM 822 N N . GLN A 1 102 ? -24.237 -0.845 43.402 1.00 86.00 102 GLN A N 1
ATOM 823 C CA . GLN A 1 102 ? -23.980 -1.042 44.830 1.00 86.00 102 GLN A CA 1
ATOM 824 C C . GLN A 1 102 ? -24.428 0.160 45.668 1.00 86.00 102 GLN A C 1
ATOM 826 O O . GLN A 1 102 ? -25.143 -0.029 46.650 1.00 86.00 102 GLN A O 1
ATOM 831 N N . LYS A 1 103 ? -24.095 1.391 45.255 1.00 82.81 103 LYS A N 1
ATOM 832 C CA . LYS A 1 103 ? -24.530 2.619 45.948 1.00 82.81 103 LYS A CA 1
ATOM 833 C C . LYS A 1 103 ? -26.048 2.740 46.014 1.00 82.81 103 LYS A C 1
ATOM 835 O O . LYS A 1 103 ? -26.586 3.086 47.059 1.00 82.81 103 LYS A O 1
ATOM 840 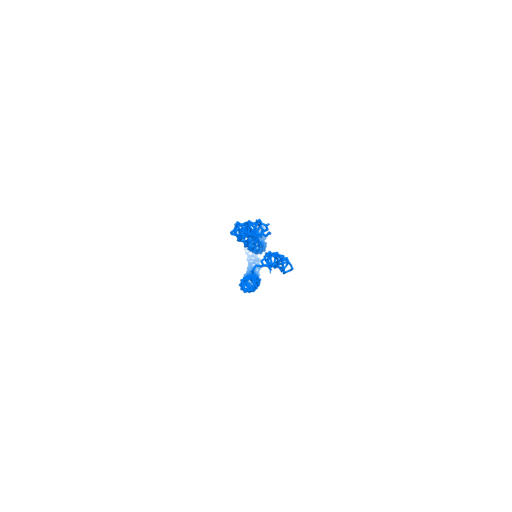N N . LEU A 1 104 ? -26.746 2.410 44.930 1.00 77.06 104 LEU A N 1
ATOM 841 C CA . LEU A 1 104 ? -28.209 2.422 44.909 1.00 77.06 104 LEU A CA 1
ATOM 842 C C . LEU A 1 104 ? -28.819 1.357 45.808 1.00 77.06 104 LEU A C 1
ATOM 844 O O . LEU A 1 104 ? -29.823 1.626 46.460 1.00 77.06 104 LEU A O 1
ATOM 848 N N . ARG A 1 105 ? -28.224 0.159 45.860 1.00 80.25 105 ARG A N 1
ATOM 849 C CA . ARG A 1 105 ? -28.650 -0.883 46.802 1.00 80.25 105 ARG A CA 1
ATOM 850 C C . ARG A 1 105 ? -28.485 -0.413 48.245 1.00 80.25 105 ARG A C 1
ATOM 852 O O . ARG A 1 105 ? -29.450 -0.498 48.992 1.00 80.25 105 ARG A O 1
ATOM 859 N N . ALA A 1 106 ? -27.322 0.135 48.598 1.00 82.19 106 ALA A N 1
ATOM 860 C CA . ALA A 1 106 ? -27.056 0.658 49.937 1.00 82.19 106 ALA A CA 1
ATOM 861 C C . ALA A 1 106 ? -28.021 1.795 50.314 1.00 82.19 106 ALA A C 1
ATOM 863 O O . ALA A 1 106 ? -28.650 1.744 51.366 1.00 82.19 106 ALA A O 1
ATOM 864 N N . TYR A 1 107 ? -28.219 2.766 49.417 1.00 76.00 107 TYR A N 1
ATOM 865 C CA . TYR A 1 107 ? -29.149 3.875 49.634 1.00 76.00 107 TYR A CA 1
ATOM 866 C C . TYR A 1 107 ? -30.602 3.400 49.774 1.00 76.00 107 TYR A C 1
ATOM 868 O O . TYR A 1 107 ? -31.354 3.896 50.612 1.00 76.00 107 TYR A O 1
ATOM 876 N N . ALA A 1 108 ? -31.007 2.406 48.977 1.00 74.25 108 ALA A N 1
ATOM 877 C CA . ALA A 1 108 ? -32.332 1.811 49.079 1.00 74.25 108 ALA A CA 1
ATOM 878 C C . ALA A 1 108 ? -32.533 1.057 50.406 1.00 74.25 108 ALA A C 1
ATOM 880 O O . ALA A 1 108 ? -33.621 1.081 50.975 1.00 74.25 108 ALA A O 1
ATOM 881 N N . GLU A 1 109 ? -31.497 0.394 50.911 1.00 75.88 109 GLU A N 1
ATOM 882 C CA . GLU A 1 109 ? -31.529 -0.312 52.192 1.00 75.88 109 GLU A CA 1
ATOM 883 C C . GLU A 1 109 ? -31.636 0.666 53.376 1.00 75.88 109 GLU A C 1
ATOM 885 O O . GLU A 1 109 ? -32.499 0.502 54.242 1.00 75.88 109 GLU A O 1
ATOM 890 N N . GLU A 1 110 ? -30.844 1.742 53.363 1.00 74.25 110 GLU A N 1
ATOM 891 C CA . GLU A 1 110 ? -30.881 2.816 54.364 1.00 74.25 110 GLU A CA 1
ATOM 892 C C . GLU A 1 110 ? -32.248 3.522 54.389 1.00 74.25 110 GLU A C 1
ATOM 894 O O . GLU A 1 110 ? -32.875 3.660 55.440 1.00 74.25 110 GLU A O 1
ATOM 899 N N . MET A 1 111 ? -32.785 3.882 53.218 1.00 68.75 111 MET A N 1
ATOM 900 C CA . MET A 1 111 ? -34.102 4.517 53.109 1.00 68.75 111 MET A CA 1
ATOM 901 C C . MET A 1 111 ? -35.258 3.565 53.439 1.00 68.75 111 MET A C 1
ATOM 903 O O . MET A 1 111 ? -36.252 4.009 54.004 1.00 68.75 111 MET A O 1
ATOM 907 N N . ARG A 1 112 ? -35.163 2.259 53.144 1.00 68.75 112 ARG A N 1
ATOM 908 C CA . ARG A 1 112 ? -36.180 1.271 53.561 1.00 68.75 112 ARG A CA 1
ATOM 909 C C . ARG A 1 112 ? -36.322 1.230 55.081 1.00 68.75 112 ARG A C 1
ATOM 911 O O . ARG A 1 112 ? -37.437 1.100 55.578 1.00 68.75 112 ARG A O 1
ATOM 918 N N . THR A 1 113 ? -35.206 1.378 55.788 1.00 66.81 113 THR A N 1
ATOM 919 C CA . THR A 1 113 ? -35.154 1.418 57.255 1.00 66.81 113 THR A CA 1
ATOM 920 C C . THR A 1 113 ? -35.824 2.684 57.815 1.00 66.81 113 THR A C 1
ATOM 922 O O . THR A 1 113 ? -36.410 2.630 58.891 1.00 66.81 113 THR A O 1
ATOM 925 N N . ASN A 1 114 ? -35.824 3.791 57.054 1.00 61.38 114 ASN A N 1
ATOM 926 C CA . ASN A 1 114 ? -36.330 5.103 57.485 1.00 61.38 114 ASN A CA 1
ATOM 927 C C . ASN A 1 114 ? -37.700 5.529 56.892 1.00 61.38 114 ASN A C 1
ATOM 929 O O . ASN A 1 114 ? -38.337 6.409 57.464 1.00 61.38 114 ASN A O 1
ATOM 933 N N . ALA A 1 115 ? -38.158 4.976 55.755 1.00 58.25 115 ALA A N 1
ATOM 934 C CA . ALA A 1 115 ? -39.251 5.568 54.954 1.00 58.25 115 ALA A CA 1
ATOM 935 C C . ALA A 1 115 ? -40.291 4.603 54.318 1.00 58.25 115 ALA A C 1
ATOM 937 O O . ALA A 1 115 ? -41.224 5.079 53.669 1.00 58.25 115 ALA A O 1
ATOM 938 N N . GLY A 1 116 ? -40.213 3.276 54.498 1.00 63.88 116 GLY A N 1
ATOM 939 C CA . GLY A 1 116 ? -41.228 2.329 53.976 1.00 63.88 116 GLY A CA 1
ATOM 940 C C . GLY A 1 116 ? -41.294 2.172 52.433 1.00 63.88 116 GLY A C 1
ATOM 941 O O . GLY A 1 116 ? -40.457 2.701 51.705 1.00 63.88 116 GLY A O 1
ATOM 942 N N . GLU A 1 117 ? -42.281 1.405 51.926 1.00 60.97 117 GLU A N 1
ATOM 943 C CA . GLU A 1 117 ? -42.410 0.780 50.576 1.00 60.97 117 GLU A CA 1
ATOM 944 C C . GLU A 1 117 ? -41.991 1.594 49.323 1.00 60.97 117 GLU A C 1
ATOM 946 O O . GLU A 1 117 ? -41.593 0.999 48.317 1.00 60.97 117 GLU A O 1
ATOM 951 N N . LYS A 1 118 ? -42.008 2.935 49.353 1.00 65.06 118 LYS A N 1
ATOM 952 C CA . LYS A 1 118 ? -41.746 3.813 48.186 1.00 65.06 118 LYS A CA 1
ATOM 953 C C . LYS A 1 118 ? -40.347 3.672 47.567 1.00 65.06 118 LYS A C 1
ATOM 955 O O . LYS A 1 118 ? -40.143 3.999 46.399 1.00 65.06 118 LYS A O 1
ATOM 960 N N . VAL A 1 119 ? -39.375 3.177 48.326 1.00 67.38 119 VAL A N 1
ATOM 961 C CA . VAL A 1 119 ? -37.972 3.046 47.897 1.00 67.38 119 VAL A CA 1
ATOM 962 C C . VAL A 1 119 ? -37.767 1.912 46.890 1.00 67.38 119 VAL A C 1
ATOM 964 O O . VAL A 1 119 ? -36.956 2.033 45.967 1.00 67.38 119 VAL A O 1
ATOM 967 N N . SER A 1 120 ? -38.534 0.827 47.023 1.00 68.88 120 SER A N 1
ATOM 968 C CA . SER A 1 120 ? -38.462 -0.313 46.101 1.00 68.88 120 SER A CA 1
ATOM 969 C C . SER A 1 120 ? -38.849 0.110 44.677 1.00 68.88 120 SER A C 1
ATOM 971 O O . SER A 1 120 ? -38.187 -0.263 43.707 1.00 68.88 120 SER A O 1
ATOM 973 N N . SER A 1 121 ? -39.842 0.998 44.562 1.00 71.19 121 SER A N 1
ATOM 974 C CA . SER A 1 121 ? -40.307 1.562 43.291 1.00 71.19 121 SER A CA 1
ATOM 975 C C . SER A 1 121 ? -39.260 2.468 42.629 1.00 71.19 121 SER A C 1
ATOM 977 O O . SER A 1 121 ? -39.070 2.397 41.418 1.00 71.19 121 SER A O 1
ATOM 979 N N . ILE A 1 122 ? -38.521 3.280 43.399 1.00 72.56 122 ILE A N 1
ATOM 980 C CA . ILE A 1 122 ? -37.433 4.122 42.860 1.00 72.56 122 ILE A CA 1
ATOM 981 C C . ILE A 1 122 ? -36.303 3.251 42.303 1.00 72.56 122 ILE A C 1
ATOM 983 O O . ILE A 1 122 ? -35.814 3.501 41.202 1.00 72.56 122 ILE A O 1
ATOM 987 N N . ARG A 1 123 ? -35.917 2.192 43.026 1.00 71.06 123 ARG A N 1
ATOM 988 C CA . ARG A 1 123 ? -34.912 1.239 42.542 1.00 71.06 123 ARG A CA 1
ATOM 989 C C . ARG A 1 123 ? -35.364 0.552 41.251 1.00 71.06 123 ARG A C 1
ATOM 991 O O . ARG A 1 123 ? -34.597 0.530 40.291 1.00 71.06 123 ARG A O 1
ATOM 998 N N . GLN A 1 124 ? -36.593 0.031 41.212 1.00 76.31 124 GLN A N 1
ATOM 999 C CA . GLN A 1 124 ? -37.160 -0.591 40.008 1.00 76.31 124 GLN A CA 1
ATOM 1000 C C . GLN A 1 124 ? -37.200 0.366 38.814 1.00 76.31 124 GLN A C 1
ATOM 1002 O O . GLN A 1 124 ? -36.977 -0.069 37.688 1.00 76.31 124 GLN A O 1
ATOM 1007 N N . ASN A 1 125 ? -37.426 1.658 39.055 1.00 79.94 125 ASN A N 1
ATOM 1008 C CA . ASN A 1 125 ? -37.470 2.659 37.995 1.00 79.94 125 ASN A CA 1
ATOM 1009 C C . ASN A 1 125 ? -36.083 3.061 37.482 1.00 79.94 125 ASN A C 1
ATOM 1011 O O . ASN A 1 125 ? -35.968 3.425 36.316 1.00 79.94 125 ASN A O 1
ATOM 1015 N N . LEU A 1 126 ? -35.033 3.005 38.311 1.00 75.25 126 LEU A N 1
ATOM 1016 C CA . LEU A 1 126 ? -33.680 3.416 37.919 1.00 75.25 126 LEU A CA 1
ATOM 1017 C C . LEU A 1 126 ? -32.828 2.273 37.344 1.00 75.25 126 LEU A C 1
ATOM 1019 O O . LEU A 1 126 ? -32.011 2.521 36.459 1.00 75.25 126 LEU A O 1
ATOM 1023 N N . GLU A 1 127 ? -33.032 1.025 37.784 1.00 77.62 127 GLU A N 1
ATOM 1024 C CA . GLU A 1 127 ? -32.293 -0.153 37.289 1.00 77.62 127 GLU A CA 1
ATOM 1025 C C . GLU A 1 127 ? -32.276 -0.268 35.740 1.00 77.62 127 GLU A C 1
ATOM 1027 O O . GLU A 1 127 ? -31.189 -0.448 35.178 1.00 77.62 127 GLU A O 1
ATOM 1032 N N . PRO A 1 128 ? -33.395 -0.049 35.013 1.00 82.38 128 PRO A N 1
ATOM 1033 C CA . PRO A 1 128 ? -33.426 -0.101 33.551 1.00 82.38 128 PRO A CA 1
ATOM 1034 C C . PRO A 1 128 ? -32.530 0.941 32.875 1.00 82.38 128 PRO A C 1
ATOM 1036 O O . PRO A 1 128 ? -31.955 0.662 31.824 1.00 82.38 128 PRO A O 1
ATOM 1039 N N . TYR A 1 129 ? -32.377 2.135 33.457 1.00 73.94 129 TYR A N 1
ATOM 1040 C CA . TYR A 1 129 ? -31.539 3.186 32.875 1.00 73.94 129 TYR A CA 1
ATOM 1041 C C . TYR A 1 129 ? -30.057 2.809 32.922 1.00 73.94 129 TYR A C 1
ATOM 1043 O O . TYR A 1 129 ? -29.342 3.039 31.946 1.00 73.94 129 TYR A O 1
ATOM 1051 N N . PHE A 1 130 ? -29.594 2.177 34.005 1.00 74.75 130 PHE A N 1
ATOM 1052 C CA . PHE A 1 130 ? -28.202 1.722 34.104 1.00 74.75 130 PHE A CA 1
ATOM 1053 C C . PHE A 1 130 ? -27.919 0.565 33.168 1.00 74.75 130 PHE A C 1
ATOM 1055 O O . PHE A 1 130 ? -26.914 0.598 32.460 1.00 74.75 130 PHE A O 1
ATOM 1062 N N . SER A 1 131 ? -28.826 -0.413 33.112 1.00 81.19 131 SER A N 1
ATOM 1063 C CA . SER A 1 131 ? -28.738 -1.499 32.139 1.00 81.19 131 SER A CA 1
ATOM 1064 C C . SER A 1 131 ? -28.651 -0.947 30.716 1.00 81.19 131 SER A C 1
ATOM 1066 O O . SER A 1 131 ? -27.772 -1.352 29.963 1.00 81.19 131 SER A O 1
ATOM 1068 N N . ASN A 1 132 ? -29.463 0.059 30.383 1.00 82.81 132 ASN A N 1
ATOM 1069 C CA . ASN A 1 132 ? -29.469 0.695 29.066 1.00 82.81 132 ASN A CA 1
ATOM 1070 C C . ASN A 1 132 ? -28.162 1.457 28.767 1.00 82.81 132 ASN A C 1
ATOM 1072 O O . ASN A 1 132 ? -27.601 1.318 27.682 1.00 82.81 132 ASN A O 1
ATOM 1076 N N . VAL A 1 133 ? -27.626 2.228 29.722 1.00 77.38 133 VAL A N 1
ATOM 1077 C CA . VAL A 1 133 ? -26.335 2.930 29.563 1.00 77.38 133 VAL A CA 1
ATOM 1078 C C . VAL A 1 133 ? -25.181 1.942 29.411 1.00 77.38 133 VAL A C 1
ATOM 1080 O O . VAL A 1 133 ? -24.325 2.122 28.544 1.00 77.38 133 VAL A O 1
ATOM 1083 N N . HIS A 1 134 ? -25.164 0.892 30.228 1.00 81.62 134 HIS A N 1
ATOM 1084 C CA . HIS A 1 134 ? -24.150 -0.149 30.176 1.00 81.62 134 HIS A CA 1
ATOM 1085 C C . HIS A 1 134 ? -24.184 -0.893 28.838 1.00 81.62 134 HIS A C 1
ATOM 1087 O O . HIS A 1 134 ? -23.157 -1.012 28.170 1.00 81.62 134 HIS A O 1
ATOM 1093 N N . GLU A 1 135 ? -25.365 -1.334 28.411 1.00 88.81 135 GLU A N 1
ATOM 1094 C CA . GLU A 1 135 ? -25.560 -2.052 27.156 1.00 88.81 135 GLU A CA 1
ATOM 1095 C C . GLU A 1 135 ? -25.203 -1.180 25.947 1.00 88.81 135 GLU A C 1
ATOM 1097 O O . GLU A 1 135 ? -24.372 -1.577 25.131 1.00 88.81 135 GLU A O 1
ATOM 1102 N N . LYS A 1 136 ? -25.717 0.056 25.874 1.00 89.06 136 LYS A N 1
ATOM 1103 C CA . LYS A 1 136 ? -25.353 1.008 24.810 1.00 89.06 136 LYS A CA 1
ATOM 1104 C C . LYS A 1 136 ? -23.864 1.335 24.810 1.00 89.06 136 LYS A C 1
ATOM 1106 O O . LYS A 1 136 ? -23.270 1.492 23.745 1.00 89.06 136 LYS A O 1
ATOM 1111 N N . GLY A 1 137 ? -23.247 1.445 25.984 1.00 83.94 137 GLY A N 1
ATOM 1112 C CA . GLY A 1 137 ? -21.808 1.651 26.115 1.00 83.94 137 GLY A CA 1
ATOM 1113 C C . GLY A 1 137 ? -21.012 0.472 25.551 1.00 83.94 137 GLY A C 1
ATOM 1114 O O . GLY A 1 137 ? -20.080 0.680 24.773 1.00 83.94 137 GLY A O 1
ATOM 1115 N N . GLN A 1 138 ? -21.412 -0.763 25.869 1.00 89.38 138 GLN A N 1
ATOM 1116 C CA . GLN A 1 138 ? -20.801 -1.964 25.299 1.00 89.38 138 GLN A CA 1
ATOM 1117 C C . GLN A 1 138 ? -20.993 -2.048 23.780 1.00 89.38 138 GLN A C 1
ATOM 1119 O O . GLN A 1 138 ? -20.022 -2.308 23.067 1.00 89.38 138 GLN A O 1
ATOM 1124 N N . GLN A 1 139 ? -22.200 -1.772 23.282 1.00 93.69 139 GLN A N 1
ATOM 1125 C CA . GLN A 1 139 ? -22.503 -1.744 21.848 1.00 93.69 139 GLN A CA 1
ATOM 1126 C C . GLN A 1 139 ? -21.638 -0.711 21.113 1.00 93.69 139 GLN A C 1
ATOM 1128 O O . GLN A 1 139 ? -21.050 -1.020 20.080 1.00 93.69 139 GLN A O 1
ATOM 1133 N N . ARG A 1 140 ? -21.473 0.499 21.666 1.00 90.75 140 ARG A N 1
ATOM 1134 C CA . ARG A 1 140 ? -20.596 1.530 21.082 1.00 90.75 140 ARG A CA 1
ATOM 1135 C C . ARG A 1 140 ? -19.128 1.109 21.063 1.00 90.75 140 ARG A C 1
ATOM 1137 O O . ARG A 1 140 ? -18.448 1.350 20.073 1.00 90.75 140 ARG A O 1
ATOM 1144 N N . ILE A 1 141 ? -18.637 0.463 22.122 1.00 90.50 141 ILE A N 1
ATOM 1145 C CA . ILE A 1 141 ? -17.267 -0.075 22.161 1.00 90.50 141 ILE A CA 1
ATOM 1146 C C . ILE A 1 141 ? -17.073 -1.146 21.078 1.00 90.50 141 ILE A C 1
ATOM 1148 O O . ILE A 1 141 ? -16.051 -1.139 20.395 1.00 90.50 141 ILE A O 1
ATOM 1152 N N . GLN A 1 142 ? -18.050 -2.037 20.891 1.00 91.88 142 GLN A N 1
ATOM 1153 C CA . GLN A 1 142 ? -18.012 -3.042 19.826 1.00 91.88 142 GLN A CA 1
ATOM 1154 C C . GLN A 1 142 ? -18.045 -2.404 18.433 1.00 91.88 142 GLN A C 1
ATOM 1156 O O . GLN A 1 142 ? -17.240 -2.778 17.583 1.00 91.88 142 GLN A O 1
ATOM 1161 N N . ALA A 1 143 ? -18.902 -1.405 18.213 1.00 93.38 143 ALA A N 1
ATOM 1162 C CA . ALA A 1 143 ? -18.965 -0.672 16.951 1.00 93.38 143 ALA A CA 1
ATOM 1163 C C . ALA A 1 143 ? -17.628 0.020 16.625 1.00 93.38 143 ALA A C 1
ATOM 1165 O O . ALA A 1 143 ? -17.150 -0.057 15.497 1.00 93.38 143 ALA A O 1
ATOM 1166 N N . LEU A 1 144 ? -16.967 0.624 17.621 1.00 90.88 144 LEU A N 1
ATOM 1167 C CA . LEU A 1 144 ? -15.629 1.204 17.451 1.00 90.88 144 LEU A CA 1
ATOM 1168 C C . LEU A 1 144 ? -14.576 0.144 17.092 1.00 90.88 144 LEU A C 1
ATOM 1170 O O . LEU A 1 144 ? -13.710 0.398 16.255 1.00 90.88 144 LEU A O 1
ATOM 1174 N N . GLN A 1 145 ? -14.652 -1.045 17.697 1.00 88.75 145 GLN A N 1
ATOM 1175 C CA . GLN A 1 145 ? -13.759 -2.162 17.377 1.00 88.75 145 GLN A CA 1
ATOM 1176 C C . GLN A 1 145 ? -13.961 -2.676 15.941 1.00 88.75 145 GLN A C 1
ATOM 1178 O O . GLN A 1 145 ? -12.995 -3.037 15.269 1.00 88.75 145 GLN A O 1
ATOM 1183 N N . GLN A 1 146 ? -15.202 -2.705 15.457 1.00 92.75 146 GLN A N 1
ATOM 1184 C CA . GLN A 1 146 ? -15.507 -3.076 14.075 1.00 92.75 146 GLN A CA 1
ATOM 1185 C C . GLN A 1 146 ? -15.006 -2.011 13.095 1.00 92.75 146 GLN A C 1
ATOM 1187 O O . GLN A 1 146 ? -14.273 -2.344 12.164 1.00 92.75 146 GLN A O 1
ATOM 1192 N N . ALA A 1 147 ? -15.297 -0.735 13.369 1.00 91.88 147 ALA A N 1
ATOM 1193 C CA . ALA A 1 147 ? -14.889 0.384 12.526 1.00 91.88 147 ALA A CA 1
ATOM 1194 C C . ALA A 1 147 ? -13.365 0.440 12.331 1.00 91.88 147 ALA A C 1
ATOM 1196 O O . ALA A 1 147 ? -12.897 0.577 11.204 1.00 91.88 147 ALA A O 1
ATOM 1197 N N . ILE A 1 148 ? -12.563 0.266 13.391 1.00 90.25 148 ILE A N 1
ATOM 1198 C CA . ILE A 1 148 ? -11.096 0.255 13.247 1.00 90.25 148 ILE A CA 1
ATOM 1199 C C . ILE A 1 148 ? -10.601 -0.950 12.430 1.00 90.25 148 ILE A C 1
ATOM 1201 O O . ILE A 1 148 ? -9.635 -0.840 11.671 1.00 90.25 148 ILE A O 1
ATOM 1205 N N . GLY A 1 149 ? -11.277 -2.097 12.550 1.00 89.50 149 GLY A N 1
ATOM 1206 C CA . GLY A 1 149 ? -10.990 -3.284 11.751 1.00 89.50 149 GLY A CA 1
ATOM 1207 C C . GLY A 1 149 ? -11.249 -3.050 10.263 1.00 89.50 149 GLY A C 1
ATOM 1208 O O . GLY A 1 149 ? -10.413 -3.400 9.433 1.00 89.50 149 GLY A O 1
ATOM 1209 N N . GLU A 1 150 ? -12.371 -2.417 9.927 1.00 93.00 150 GLU A N 1
ATOM 1210 C CA . GLU A 1 150 ? -12.722 -2.049 8.552 1.00 93.00 150 GLU A CA 1
ATOM 1211 C C . GLU A 1 150 ? -11.762 -1.013 7.969 1.00 93.00 150 GLU A C 1
ATOM 1213 O O . GLU A 1 150 ? -11.230 -1.230 6.882 1.00 93.00 150 GLU A O 1
ATOM 1218 N N . GLN A 1 151 ? -11.458 0.056 8.711 1.00 89.44 151 GLN A N 1
ATOM 1219 C CA . GLN A 1 151 ? -10.501 1.082 8.279 1.00 89.44 151 GLN A CA 1
ATOM 1220 C C . GLN A 1 151 ? -9.125 0.482 7.979 1.00 89.44 151 GLN A C 1
ATOM 1222 O O . GLN A 1 151 ? -8.531 0.774 6.945 1.00 89.44 151 GLN A O 1
ATOM 1227 N N . SER A 1 152 ? -8.644 -0.432 8.825 1.00 89.62 152 SER A N 1
ATOM 1228 C CA . SER A 1 152 ? -7.402 -1.153 8.548 1.00 89.62 152 SER A CA 1
ATOM 1229 C C . SER A 1 152 ? -7.465 -1.975 7.260 1.00 89.62 152 SER A C 1
ATOM 1231 O O . SER A 1 152 ? -6.505 -1.955 6.491 1.00 89.62 152 SER A O 1
ATOM 1233 N N . ARG A 1 153 ? -8.562 -2.703 7.013 1.00 91.06 153 ARG A N 1
ATOM 1234 C CA . ARG A 1 153 ? -8.709 -3.480 5.773 1.00 91.06 153 ARG A CA 1
ATOM 1235 C C . ARG A 1 153 ? -8.697 -2.569 4.550 1.00 91.06 153 ARG A C 1
ATOM 1237 O O . ARG A 1 153 ? -8.020 -2.897 3.581 1.00 91.06 153 ARG A O 1
ATOM 1244 N N . MET A 1 154 ? -9.379 -1.425 4.612 1.00 92.31 154 MET A N 1
ATOM 1245 C CA . MET A 1 154 ? -9.375 -0.449 3.519 1.00 92.31 154 MET A CA 1
ATOM 1246 C C . MET A 1 154 ? -7.969 0.084 3.232 1.00 92.31 154 MET A C 1
ATOM 1248 O O . MET A 1 154 ? -7.585 0.160 2.069 1.00 92.31 154 MET A O 1
ATOM 1252 N N . VAL A 1 155 ? -7.174 0.386 4.265 1.00 89.56 155 VAL A N 1
ATOM 1253 C CA . VAL A 1 155 ? -5.775 0.817 4.092 1.00 89.56 155 VAL A CA 1
ATOM 1254 C C . VAL A 1 155 ? -4.952 -0.255 3.368 1.00 89.56 155 VAL A C 1
ATOM 1256 O O . VAL A 1 155 ? -4.263 0.062 2.398 1.00 89.56 155 VAL A O 1
ATOM 1259 N N . HIS A 1 156 ? -5.063 -1.530 3.761 1.00 88.50 156 HIS A N 1
ATOM 1260 C CA . HIS A 1 156 ? -4.364 -2.619 3.060 1.00 88.50 156 HIS A CA 1
ATOM 1261 C C . HIS A 1 156 ? -4.838 -2.790 1.609 1.00 88.50 156 HIS A C 1
ATOM 1263 O O . HIS A 1 156 ? -4.023 -3.037 0.717 1.00 88.50 156 HIS A O 1
ATOM 1269 N N . GLN A 1 157 ? -6.141 -2.651 1.349 1.00 90.94 157 GLN A N 1
ATOM 1270 C CA . GLN A 1 157 ? -6.701 -2.743 -0.003 1.00 90.94 157 GLN A CA 1
ATOM 1271 C C . GLN A 1 157 ? -6.207 -1.603 -0.900 1.00 90.94 157 GLN A C 1
ATOM 1273 O O . GLN A 1 157 ? -5.747 -1.856 -2.012 1.00 90.94 157 GLN A O 1
ATOM 1278 N N . GLN A 1 158 ? -6.238 -0.361 -0.409 1.00 90.38 158 GLN A N 1
ATOM 1279 C CA . GLN A 1 158 ? -5.731 0.802 -1.140 1.00 90.38 158 GLN A CA 1
ATOM 1280 C C . GLN A 1 158 ? -4.236 0.678 -1.436 1.00 90.38 158 GLN A C 1
ATOM 1282 O O . GLN A 1 158 ? -3.805 0.989 -2.546 1.00 90.38 158 GLN A O 1
ATOM 1287 N N . LEU A 1 159 ? -3.447 0.182 -0.480 1.00 87.38 159 LEU A N 1
ATOM 1288 C CA . LEU A 1 159 ? -2.031 -0.080 -0.707 1.00 87.38 159 LEU A CA 1
ATOM 1289 C C . LEU A 1 159 ? -1.819 -1.132 -1.798 1.00 87.38 159 LEU A C 1
ATOM 1291 O O . LEU A 1 159 ? -1.043 -0.907 -2.724 1.00 87.38 159 LEU A O 1
ATOM 1295 N N . SER A 1 160 ? -2.531 -2.257 -1.707 1.00 86.69 160 SER A N 1
ATOM 1296 C CA . SER A 1 160 ? -2.434 -3.338 -2.693 1.00 86.69 160 SER A CA 1
ATOM 1297 C C . SER A 1 160 ? -2.760 -2.830 -4.100 1.00 86.69 160 SER A C 1
ATOM 1299 O O . SER A 1 160 ? -2.041 -3.135 -5.048 1.00 86.69 160 SER A O 1
ATOM 1301 N N . SER A 1 161 ? -3.785 -1.982 -4.222 1.00 89.06 161 SER A N 1
ATOM 1302 C CA . SER A 1 161 ? -4.148 -1.333 -5.484 1.00 89.06 161 SER A CA 1
ATOM 1303 C C . SER A 1 161 ? -3.040 -0.419 -6.015 1.00 89.06 161 SER A C 1
ATOM 1305 O O . SER A 1 161 ? -2.735 -0.468 -7.201 1.00 89.06 161 SER A O 1
ATOM 1307 N N . ARG A 1 162 ? -2.408 0.398 -5.161 1.00 85.81 162 ARG A N 1
ATOM 1308 C CA . ARG A 1 162 ? -1.312 1.294 -5.581 1.00 85.81 162 ARG A CA 1
ATOM 1309 C C . ARG A 1 162 ? -0.069 0.528 -6.025 1.00 85.81 162 ARG A C 1
ATOM 1311 O O . ARG A 1 162 ? 0.583 0.921 -6.987 1.00 85.81 162 ARG A O 1
ATOM 1318 N N . VAL A 1 163 ? 0.252 -0.577 -5.353 1.00 84.31 163 VAL A N 1
ATOM 1319 C CA . VAL A 1 163 ? 1.349 -1.468 -5.761 1.00 84.31 163 VAL A CA 1
ATOM 1320 C C . VAL A 1 163 ? 1.074 -2.065 -7.145 1.00 84.31 163 VAL A C 1
ATOM 1322 O O . VAL A 1 163 ? 1.963 -2.083 -7.994 1.00 84.31 163 VAL A O 1
ATOM 1325 N N . GLN A 1 164 ? -0.160 -2.505 -7.399 1.00 84.81 164 GLN A N 1
ATOM 1326 C CA . GLN A 1 164 ? -0.566 -3.013 -8.713 1.00 84.81 164 GLN A CA 1
ATOM 1327 C C . GLN A 1 164 ? -0.522 -1.929 -9.799 1.00 84.81 164 GLN A C 1
ATOM 1329 O O . GLN A 1 164 ? -0.112 -2.203 -10.924 1.00 84.81 164 GLN A O 1
ATOM 1334 N N . GLU A 1 165 ? -0.900 -0.693 -9.477 1.00 88.00 165 GLU A N 1
ATOM 1335 C CA . GLU A 1 165 ? -0.825 0.432 -10.411 1.00 88.00 165 GLU A CA 1
ATOM 1336 C C . GLU A 1 165 ? 0.623 0.766 -10.793 1.00 88.00 165 GLU A C 1
ATOM 1338 O O . GLU A 1 165 ? 0.933 0.865 -11.979 1.00 88.00 165 GLU A O 1
ATOM 1343 N N . LEU A 1 166 ? 1.532 0.849 -9.814 1.00 83.31 166 LEU A N 1
ATOM 1344 C CA . LEU A 1 166 ? 2.963 1.049 -10.071 1.00 83.31 166 LEU A CA 1
ATOM 1345 C C . LEU A 1 166 ? 3.549 -0.071 -10.939 1.00 83.31 166 LEU A C 1
ATOM 1347 O O . LEU A 1 166 ? 4.351 0.183 -11.837 1.00 83.31 166 LEU A O 1
ATOM 1351 N N . GLN A 1 167 ? 3.121 -1.313 -10.705 1.00 77.75 167 GLN A N 1
ATOM 1352 C CA . GLN A 1 167 ? 3.506 -2.443 -11.545 1.00 77.75 167 GLN A CA 1
ATOM 1353 C C . GLN A 1 167 ? 3.031 -2.253 -12.991 1.00 77.75 167 GLN A C 1
ATOM 1355 O O . GLN A 1 167 ? 3.806 -2.483 -13.920 1.00 77.75 167 GLN A O 1
ATOM 1360 N N . LYS A 1 168 ? 1.774 -1.843 -13.188 1.00 86.12 168 LYS A N 1
ATOM 1361 C CA . LYS A 1 168 ? 1.212 -1.610 -14.522 1.00 86.12 168 LYS A CA 1
ATOM 1362 C C . LYS A 1 168 ? 1.961 -0.495 -15.254 1.00 86.12 168 LYS A C 1
ATOM 1364 O O . LYS A 1 168 ? 2.330 -0.677 -16.407 1.00 86.12 168 LYS A O 1
ATOM 1369 N N . GLN A 1 169 ? 2.256 0.609 -14.570 1.00 86.31 169 GLN A N 1
ATOM 1370 C CA . GLN A 1 169 ? 3.038 1.708 -15.140 1.00 86.31 169 GLN A CA 1
ATOM 1371 C C . GLN A 1 169 ? 4.437 1.247 -15.565 1.00 86.31 169 GLN A C 1
ATOM 1373 O O . GLN A 1 169 ? 4.900 1.603 -16.643 1.00 86.31 169 GLN A O 1
ATOM 1378 N N . PHE A 1 170 ? 5.109 0.420 -14.759 1.00 81.62 170 PHE A N 1
ATOM 1379 C CA . PHE A 1 170 ? 6.415 -0.123 -15.139 1.00 81.62 170 PHE A CA 1
ATOM 1380 C C . PHE A 1 170 ? 6.329 -1.021 -16.384 1.00 81.62 170 PHE A C 1
ATOM 1382 O O . PHE A 1 170 ? 7.177 -0.926 -17.268 1.00 81.62 170 PHE A O 1
ATOM 1389 N N . GLN A 1 171 ? 5.276 -1.836 -16.499 1.00 80.44 171 GLN A N 1
ATOM 1390 C CA . GLN A 1 171 ? 5.020 -2.633 -17.701 1.00 80.44 171 GLN A CA 1
ATOM 1391 C C . GLN A 1 171 ? 4.789 -1.753 -18.941 1.00 80.44 171 GLN A C 1
ATOM 1393 O O . GLN A 1 171 ? 5.367 -2.021 -19.991 1.00 80.44 171 GLN A O 1
ATOM 1398 N N . GLU A 1 172 ? 3.982 -0.696 -18.821 1.00 86.19 172 GLU A N 1
ATOM 1399 C CA . GLU A 1 172 ? 3.737 0.265 -19.906 1.00 86.19 172 GLU A CA 1
ATOM 1400 C C . GLU A 1 172 ? 5.042 0.947 -20.351 1.00 86.19 172 GLU A C 1
ATOM 1402 O O . GLU A 1 172 ? 5.322 1.012 -21.546 1.00 86.19 172 GLU A O 1
ATOM 1407 N N . ARG A 1 173 ? 5.905 1.354 -19.408 1.00 79.94 173 ARG A N 1
ATOM 1408 C CA . ARG A 1 173 ? 7.224 1.939 -19.713 1.00 79.94 173 ARG A CA 1
ATOM 1409 C C . ARG A 1 173 ? 8.157 0.981 -20.445 1.00 79.94 173 ARG A C 1
ATOM 1411 O O . ARG A 1 173 ? 8.852 1.401 -21.363 1.00 79.94 173 ARG A O 1
ATOM 1418 N N . LEU A 1 174 ? 8.188 -0.292 -20.057 1.00 73.19 174 LEU A N 1
ATOM 1419 C CA . LEU A 1 174 ? 8.995 -1.286 -20.768 1.00 73.19 174 LEU A CA 1
ATOM 1420 C C . LEU A 1 174 ? 8.499 -1.475 -22.207 1.00 73.19 174 LEU A C 1
ATOM 1422 O O . LEU A 1 174 ? 9.310 -1.563 -23.126 1.00 73.19 174 LEU A O 1
ATOM 1426 N N . GLN A 1 175 ? 7.181 -1.446 -22.420 1.00 77.44 175 GLN A N 1
ATOM 1427 C CA . GLN A 1 175 ? 6.612 -1.486 -23.764 1.00 77.44 175 GLN A CA 1
ATOM 1428 C C . GLN A 1 175 ? 6.955 -0.228 -24.581 1.00 77.44 175 GLN A C 1
ATOM 1430 O O . GLN A 1 175 ? 7.257 -0.337 -25.765 1.00 77.44 175 GLN A O 1
ATOM 1435 N N . GLU A 1 176 ? 6.946 0.960 -23.969 1.00 79.62 176 GLU A N 1
ATOM 1436 C CA . GLU A 1 176 ? 7.398 2.199 -24.622 1.00 79.62 176 GLU A CA 1
ATOM 1437 C C . GLU A 1 176 ? 8.866 2.110 -25.055 1.00 79.62 176 GLU A C 1
ATOM 1439 O O . GLU A 1 176 ? 9.200 2.497 -26.174 1.00 79.62 176 GLU A O 1
ATOM 1444 N N . VAL A 1 177 ? 9.734 1.571 -24.193 1.00 72.25 177 VAL A N 1
ATOM 1445 C CA . VAL A 1 177 ? 11.156 1.367 -24.500 1.00 72.25 177 VAL A CA 1
ATOM 1446 C C . VAL A 1 177 ? 11.333 0.410 -25.673 1.00 72.25 177 VAL A C 1
ATOM 1448 O O . VAL A 1 177 ? 12.092 0.713 -26.592 1.00 72.25 177 VAL A O 1
ATOM 1451 N N . LYS A 1 178 ? 10.600 -0.707 -25.671 1.00 67.56 178 LYS A N 1
ATOM 1452 C CA . LYS A 1 178 ? 10.572 -1.651 -26.789 1.00 67.56 178 LYS A CA 1
ATOM 1453 C C . LYS A 1 178 ? 10.174 -0.956 -28.095 1.00 67.56 178 LYS A C 1
ATOM 1455 O O . LYS A 1 178 ? 10.931 -0.982 -29.058 1.00 67.56 178 LYS A O 1
ATOM 1460 N N . ASN A 1 179 ? 9.052 -0.238 -28.096 1.00 77.06 179 ASN A N 1
ATOM 1461 C CA . ASN A 1 179 ? 8.572 0.469 -29.285 1.00 77.06 179 ASN A CA 1
ATOM 1462 C C . ASN A 1 179 ? 9.570 1.538 -29.777 1.00 77.06 179 ASN A C 1
ATOM 1464 O O . ASN A 1 179 ? 9.708 1.760 -30.979 1.00 77.06 179 ASN A O 1
ATOM 1468 N N . ALA A 1 180 ? 10.255 2.233 -28.863 1.00 71.69 180 ALA A N 1
ATOM 1469 C CA . ALA A 1 180 ? 11.283 3.211 -29.217 1.00 71.69 180 ALA A CA 1
ATOM 1470 C C . ALA A 1 180 ? 12.500 2.543 -29.871 1.00 71.69 180 ALA A C 1
ATOM 1472 O O . ALA A 1 180 ? 13.086 3.107 -30.798 1.00 71.69 180 ALA A O 1
ATOM 1473 N N . PHE A 1 181 ? 12.856 1.341 -29.415 1.00 66.56 181 PHE A N 1
ATOM 1474 C CA . PHE A 1 181 ? 13.902 0.540 -30.032 1.00 66.56 181 PHE A CA 1
ATOM 1475 C C . PHE A 1 181 ? 13.508 0.090 -31.443 1.00 66.56 181 PHE A C 1
ATOM 1477 O O . PHE A 1 181 ? 14.283 0.308 -32.372 1.00 66.56 181 PHE A O 1
ATOM 1484 N N . ASP A 1 182 ? 12.288 -0.426 -31.627 1.00 65.94 182 ASP A N 1
ATOM 1485 C CA . ASP A 1 182 ? 11.760 -0.807 -32.946 1.00 65.94 182 ASP A CA 1
ATOM 1486 C C . ASP A 1 182 ? 11.862 0.361 -33.943 1.00 65.94 182 ASP A C 1
ATOM 1488 O O . ASP A 1 182 ? 12.421 0.231 -35.032 1.00 65.94 182 ASP A O 1
ATOM 1492 N N . GLN A 1 183 ? 11.429 1.557 -33.531 1.00 73.94 183 GLN A N 1
ATOM 1493 C CA . GLN A 1 183 ? 11.527 2.762 -34.361 1.00 73.94 183 GLN A CA 1
ATOM 1494 C C . GLN A 1 183 ? 12.973 3.163 -34.681 1.00 73.94 183 GLN A C 1
ATOM 1496 O O . GLN A 1 183 ? 13.244 3.684 -35.767 1.00 73.94 183 GLN A O 1
ATOM 1501 N N . ALA A 1 184 ? 13.901 2.987 -33.738 1.00 63.84 184 ALA A N 1
ATOM 1502 C CA . ALA A 1 184 ? 15.311 3.291 -33.956 1.00 63.84 184 ALA A CA 1
ATOM 1503 C C . ALA A 1 184 ? 15.931 2.331 -34.981 1.00 63.84 184 ALA A C 1
ATOM 1505 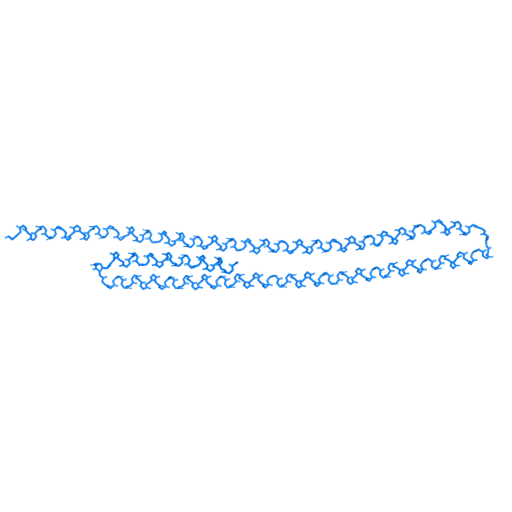O O . ALA A 1 184 ? 16.650 2.777 -35.878 1.00 63.84 184 ALA A O 1
ATOM 1506 N N . VAL A 1 185 ? 15.600 1.041 -34.893 1.00 62.22 185 VAL A N 1
ATOM 1507 C CA . VAL A 1 185 ? 16.024 0.022 -35.860 1.00 62.22 185 VAL A CA 1
ATOM 1508 C C . VAL A 1 185 ? 15.455 0.312 -37.245 1.00 62.22 185 VAL A C 1
ATOM 1510 O O . VAL A 1 185 ? 16.201 0.283 -38.223 1.00 62.22 185 VAL A O 1
ATOM 1513 N N . ASP A 1 186 ? 14.170 0.652 -37.346 1.00 68.06 186 ASP A N 1
ATOM 1514 C CA . ASP A 1 186 ? 13.535 0.974 -38.626 1.00 68.06 186 ASP A CA 1
ATOM 1515 C C . ASP A 1 186 ? 14.179 2.188 -39.301 1.00 68.06 186 ASP A C 1
ATOM 1517 O O . ASP A 1 186 ? 14.477 2.150 -40.496 1.00 68.06 186 ASP A O 1
ATOM 1521 N N . LYS A 1 187 ? 14.471 3.249 -38.539 1.00 70.75 187 LYS A N 1
ATOM 1522 C CA . LYS A 1 187 ? 15.204 4.417 -39.055 1.00 70.75 187 LYS A CA 1
ATOM 1523 C C . LYS A 1 187 ? 16.598 4.046 -39.543 1.00 70.75 187 LYS A C 1
ATOM 1525 O O . LYS A 1 187 ? 17.034 4.539 -40.581 1.00 70.75 187 LYS A O 1
ATOM 1530 N N . LEU A 1 188 ? 17.295 3.179 -38.811 1.00 64.25 188 LEU A N 1
ATOM 1531 C CA . LEU A 1 188 ? 18.624 2.723 -39.199 1.00 64.25 188 LEU A CA 1
ATOM 1532 C C . LEU A 1 188 ? 18.563 1.901 -40.492 1.00 64.25 188 LEU A C 1
ATOM 1534 O O . LEU A 1 188 ? 19.349 2.144 -41.401 1.00 64.25 188 LEU A O 1
ATOM 1538 N N . ARG A 1 189 ? 17.573 1.013 -40.639 1.00 61.62 189 ARG A N 1
ATOM 1539 C CA . ARG A 1 189 ? 17.319 0.284 -41.893 1.00 61.62 189 ARG A CA 1
ATOM 1540 C C . ARG A 1 189 ? 17.023 1.228 -43.058 1.00 61.62 189 ARG A C 1
ATOM 1542 O O . ARG A 1 189 ? 17.583 1.051 -44.134 1.00 61.62 189 ARG A O 1
ATOM 1549 N N . GLN A 1 190 ? 16.193 2.248 -42.844 1.00 71.19 190 GLN A N 1
ATOM 1550 C CA . GLN A 1 190 ? 15.864 3.246 -43.867 1.00 71.19 190 GLN A CA 1
ATOM 1551 C C . GLN A 1 190 ? 17.066 4.084 -44.307 1.00 71.19 190 GLN A C 1
ATOM 1553 O O . GLN A 1 190 ? 17.132 4.456 -45.470 1.00 71.19 190 GLN A O 1
ATOM 1558 N N . LEU A 1 191 ? 18.005 4.386 -43.407 1.00 66.75 191 LEU A N 1
ATOM 1559 C CA . LEU A 1 191 ? 19.235 5.103 -43.758 1.00 66.75 191 LEU A CA 1
ATOM 1560 C C . LEU A 1 191 ? 20.198 4.237 -44.574 1.00 66.75 191 LEU A C 1
ATOM 1562 O O . LEU A 1 191 ? 20.956 4.751 -45.388 1.00 66.75 191 LEU A O 1
ATOM 1566 N N . VAL A 1 192 ? 20.170 2.927 -44.346 1.00 62.66 192 VAL A N 1
ATOM 1567 C CA . VAL A 1 192 ? 21.142 1.984 -44.903 1.00 62.66 192 VAL A CA 1
ATOM 1568 C C . VAL A 1 192 ? 20.686 1.433 -46.247 1.00 62.66 192 VAL A C 1
ATOM 1570 O O . VAL A 1 192 ? 21.490 1.364 -47.168 1.00 62.66 192 VAL A O 1
ATOM 1573 N N . ASN A 1 193 ? 19.403 1.097 -46.393 1.00 67.38 193 ASN A N 1
ATOM 1574 C CA . ASN A 1 193 ? 18.830 0.591 -47.643 1.00 67.38 193 ASN A CA 1
ATOM 1575 C C . ASN A 1 193 ? 19.186 1.415 -48.901 1.00 67.38 193 ASN A C 1
ATOM 1577 O O . ASN A 1 193 ? 19.644 0.807 -49.862 1.00 67.38 193 ASN A O 1
ATOM 1581 N N . PRO A 1 194 ? 19.051 2.754 -48.933 1.00 69.19 194 PRO A N 1
ATOM 1582 C CA . PRO A 1 194 ? 19.388 3.529 -50.129 1.00 69.19 194 PRO A CA 1
ATOM 1583 C C . PRO A 1 194 ? 20.890 3.514 -50.442 1.00 69.19 194 PRO A C 1
ATOM 1585 O O . PRO A 1 194 ? 21.271 3.567 -51.604 1.00 69.19 194 PRO A O 1
ATOM 1588 N N . ILE A 1 195 ? 21.753 3.394 -49.427 1.00 63.94 195 ILE A N 1
ATOM 1589 C CA . ILE A 1 195 ? 23.204 3.243 -49.623 1.00 63.94 195 ILE A CA 1
ATOM 1590 C C . ILE A 1 195 ? 23.513 1.861 -50.224 1.00 63.94 195 ILE A C 1
ATOM 1592 O O . ILE A 1 195 ? 24.398 1.739 -51.065 1.00 63.94 195 ILE A O 1
ATOM 1596 N N . LEU A 1 196 ? 22.766 0.823 -49.827 1.00 60.69 196 LEU A N 1
ATOM 1597 C CA . LEU A 1 196 ? 22.885 -0.521 -50.403 1.00 60.69 196 LEU A CA 1
ATOM 1598 C C . LEU A 1 196 ? 22.455 -0.556 -51.876 1.00 60.69 196 LEU A C 1
ATOM 1600 O O . LEU A 1 196 ? 23.117 -1.208 -52.680 1.00 60.69 196 LEU A O 1
ATOM 1604 N N . GLU A 1 197 ? 21.370 0.140 -52.225 1.00 65.88 197 GLU A N 1
ATOM 1605 C CA . GLU A 1 197 ? 20.909 0.255 -53.614 1.00 65.88 197 GLU A CA 1
ATOM 1606 C C . GLU A 1 197 ? 21.937 0.992 -54.485 1.00 65.88 197 GLU A C 1
ATOM 1608 O O . GLU A 1 197 ? 22.264 0.516 -55.569 1.00 65.88 197 GLU A O 1
ATOM 1613 N N . ASP A 1 198 ? 22.519 2.089 -53.990 1.00 65.50 198 ASP A N 1
ATOM 1614 C CA . ASP A 1 198 ? 23.510 2.880 -54.734 1.00 65.50 198 ASP A CA 1
ATOM 1615 C C . ASP A 1 198 ? 24.814 2.100 -54.996 1.00 65.50 198 ASP A C 1
ATOM 1617 O O . ASP A 1 198 ? 25.324 2.088 -56.117 1.00 65.50 198 ASP A O 1
ATOM 1621 N N . ILE A 1 199 ? 25.323 1.364 -53.999 1.00 63.34 199 ILE A N 1
ATOM 1622 C CA . ILE A 1 199 ? 26.531 0.534 -54.163 1.00 63.34 199 ILE A CA 1
ATOM 1623 C C . ILE A 1 199 ? 26.271 -0.650 -55.110 1.00 63.34 199 ILE A C 1
ATOM 1625 O O . ILE A 1 199 ? 27.138 -0.992 -55.916 1.00 63.34 199 ILE A O 1
ATOM 1629 N N . GLY A 1 200 ? 25.090 -1.274 -55.034 1.00 59.22 200 GLY A N 1
ATOM 1630 C CA . GLY A 1 200 ? 24.707 -2.369 -55.931 1.00 59.22 200 GLY A CA 1
ATOM 1631 C C . GLY A 1 200 ? 24.644 -1.927 -57.393 1.00 59.22 200 GLY A C 1
ATOM 1632 O O . GLY A 1 200 ? 25.220 -2.579 -58.261 1.00 59.22 200 GLY A O 1
ATOM 1633 N N . VAL A 1 201 ? 24.029 -0.769 -57.650 1.00 62.53 201 VAL A N 1
ATOM 1634 C CA . VAL A 1 201 ? 23.938 -0.182 -58.994 1.00 62.53 201 VAL A CA 1
ATOM 1635 C C . VAL A 1 201 ? 25.322 0.188 -59.539 1.00 62.53 201 VAL A C 1
ATOM 1637 O O . VAL A 1 201 ? 25.610 -0.083 -60.706 1.00 62.53 201 VAL A O 1
ATOM 1640 N N . GLN A 1 202 ? 26.211 0.751 -58.711 1.00 56.94 202 GLN A N 1
ATOM 1641 C CA . GLN A 1 202 ? 27.591 1.067 -59.114 1.00 56.94 202 GLN A CA 1
ATOM 1642 C C . GLN A 1 202 ? 28.430 -0.181 -59.439 1.00 56.94 202 GLN A C 1
ATOM 1644 O O . GLN A 1 202 ? 29.258 -0.151 -60.349 1.00 56.94 202 GLN A O 1
ATOM 1649 N N . ALA A 1 203 ? 28.215 -1.292 -58.729 1.00 59.44 203 ALA A N 1
ATOM 1650 C CA . ALA A 1 203 ? 28.902 -2.551 -59.009 1.00 59.44 203 ALA A CA 1
ATOM 1651 C C . ALA A 1 203 ? 28.435 -3.199 -60.326 1.00 59.44 203 ALA A C 1
ATOM 1653 O O . ALA A 1 203 ? 29.264 -3.716 -61.071 1.00 59.44 203 ALA A O 1
ATOM 1654 N N . GLU A 1 204 ? 27.136 -3.152 -60.640 1.00 56.81 204 GLU A N 1
ATOM 1655 C CA . GLU A 1 204 ? 26.596 -3.680 -61.904 1.00 56.81 204 GLU A CA 1
ATOM 1656 C C . GLU A 1 204 ? 27.029 -2.838 -63.112 1.00 56.81 204 GLU A C 1
ATOM 1658 O O . GLU A 1 204 ? 27.499 -3.383 -64.110 1.00 56.81 204 GLU A O 1
ATOM 1663 N N . THR A 1 205 ? 26.971 -1.509 -62.998 1.00 59.53 205 THR A N 1
ATOM 1664 C CA . THR A 1 205 ? 27.393 -0.596 -64.078 1.00 59.53 205 THR A CA 1
ATOM 1665 C C . THR A 1 205 ? 28.892 -0.668 -64.379 1.00 59.53 205 THR A C 1
ATOM 1667 O O . THR A 1 205 ? 29.277 -0.694 -65.546 1.00 59.53 205 THR A O 1
ATOM 1670 N N . GLY A 1 206 ? 29.750 -0.803 -63.363 1.00 56.81 206 GLY A N 1
ATOM 1671 C CA . GLY A 1 206 ? 31.192 -0.984 -63.577 1.00 56.81 206 GLY A CA 1
ATOM 1672 C C . GLY A 1 206 ? 31.568 -2.331 -64.219 1.00 56.81 206 GLY A C 1
ATOM 1673 O O . GLY A 1 206 ? 32.577 -2.430 -64.923 1.00 56.81 206 GLY A O 1
ATOM 1674 N N . VAL A 1 207 ? 30.760 -3.377 -64.013 1.00 56.69 207 VAL A N 1
ATOM 1675 C CA . VAL A 1 207 ? 30.952 -4.688 -64.659 1.00 56.69 207 VAL A CA 1
ATOM 1676 C C . VAL A 1 207 ? 30.498 -4.662 -66.122 1.00 56.69 207 VAL A C 1
ATOM 1678 O O . VAL A 1 207 ? 31.121 -5.311 -66.959 1.00 56.69 207 VAL A O 1
ATOM 1681 N N . GLU A 1 208 ? 29.462 -3.895 -66.466 1.00 56.44 208 GLU A N 1
ATOM 1682 C CA . GLU A 1 208 ? 29.024 -3.737 -67.860 1.00 56.44 208 GLU A CA 1
ATOM 1683 C C . GLU A 1 208 ? 29.994 -2.891 -68.698 1.00 56.44 208 GLU A C 1
ATOM 1685 O O . GLU A 1 208 ? 30.300 -3.272 -69.830 1.00 56.44 208 GLU A O 1
ATOM 1690 N N . GLU A 1 209 ? 30.551 -1.807 -68.144 1.00 55.09 209 GLU A N 1
ATOM 1691 C CA . GLU A 1 209 ? 31.550 -0.979 -68.843 1.00 55.09 209 GLU A CA 1
ATOM 1692 C C . GLU A 1 209 ? 32.856 -1.749 -69.113 1.00 55.09 209 GLU A C 1
ATOM 1694 O O . GLU A 1 209 ? 33.416 -1.668 -70.206 1.00 55.09 209 GLU A O 1
ATOM 1699 N N . THR A 1 210 ? 33.308 -2.584 -68.172 1.00 52.47 210 THR A N 1
ATOM 1700 C CA . THR A 1 210 ? 34.527 -3.399 -68.349 1.00 52.47 210 THR A CA 1
ATOM 1701 C C . THR A 1 210 ? 34.353 -4.583 -69.307 1.00 52.47 210 THR A C 1
ATOM 1703 O O . THR A 1 210 ? 35.335 -5.029 -69.898 1.00 52.47 210 THR A O 1
ATOM 1706 N N . ASN A 1 211 ? 33.125 -5.073 -69.511 1.00 53.53 211 ASN A N 1
ATOM 1707 C CA . ASN A 1 211 ? 32.819 -6.122 -70.493 1.00 53.53 211 ASN A CA 1
ATOM 1708 C C . ASN A 1 211 ? 32.544 -5.574 -71.907 1.00 53.53 211 ASN A C 1
ATOM 1710 O O . ASN A 1 211 ? 32.542 -6.352 -72.857 1.00 53.53 211 ASN A O 1
ATOM 1714 N N . GLN A 1 212 ? 32.283 -4.270 -72.062 1.00 53.66 212 GLN A N 1
ATOM 1715 C CA . GLN A 1 212 ? 32.149 -3.617 -73.373 1.00 53.66 212 GLN A CA 1
ATOM 1716 C C . GLN A 1 212 ? 33.488 -3.146 -73.962 1.00 53.66 212 GLN A C 1
ATOM 1718 O O . GLN A 1 212 ? 33.569 -2.941 -75.173 1.00 53.66 212 GLN A O 1
ATOM 1723 N N . GLU A 1 213 ? 34.530 -2.993 -73.139 1.00 49.03 213 GLU A N 1
ATOM 1724 C CA . GLU A 1 213 ? 35.884 -2.610 -73.575 1.00 49.03 213 GLU A CA 1
ATOM 1725 C C . GLU A 1 213 ? 36.843 -3.801 -73.826 1.00 49.03 213 GLU A C 1
ATOM 1727 O O . GLU A 1 213 ? 38.002 -3.576 -74.186 1.00 49.03 213 GLU A O 1
ATOM 1732 N N . ALA A 1 214 ? 36.381 -5.053 -73.689 1.00 44.31 214 ALA A N 1
ATOM 1733 C CA . ALA A 1 214 ? 37.137 -6.285 -73.982 1.00 44.31 214 ALA A CA 1
ATOM 1734 C C . ALA A 1 214 ? 36.675 -6.965 -75.284 1.00 44.31 214 ALA A C 1
ATOM 1736 O O . ALA A 1 214 ? 37.555 -7.467 -76.026 1.00 44.31 214 ALA A O 1
#

Radius of gyration: 40.51 Å; chains: 1; bounding box: 80×20×132 Å